Protein AF-A0A914Q732-F1 (afdb_monomer)

Foldseek 3Di:
DDDDPPPDPPPPPLAWFKFWQPPHWQPPGGGRQWPVPADPDASDDHDPDADAFEAEAFDKDKTFIDTDWPRAWDFKWKFKFALVRHTPATQPPRDPPDGDTDRHGHDGIDITHHHDWGAQIKIKMKTDRVVVRIITMIIHGYTYDHDDDPALCNQQRVQFHQDPVATDGHFQFDDRNSNGGELHPFLVQQVQFTFDFDPDPRDGYTATDHQQQFDDRNSPDGHPPVCCPDLQFNRDCLDPCVPPQCVPQSTGRPVCPVVPPVDDPPDDDDGDDPDDD

Sequence (277 aa):
MFSFLILFLLFLSIEAHIGFVYPAARYPPLDFLQISRTISPCGLPQGRNPYYTSFAVGRPYDLTWTANHDLHKGGIRMTLLDSNGNRLQQLFPQQTNLWMSYPERIPVNLTITFPRPCRGCILQIERQALDINDTFHSCADINVEQFLQNTDQIQCSGNGRLTQSGCICLKYFIGDRCQYRTDCEDNSDCLNGQCVTDSRPGLIQKFCYCDFSFFGKNCEIQSNIQNLNDECFNYKNLIDRNSAMFKAYGIFNPDCYDQRKDLNHEDFVYSRLIGVS

Nearest PDB structures (foldseek):
  3hc2-assembly1_A-2  TM=5.046E-01  e=7.313E-02  Gallus gallus
  6d7j-assembly2_A  TM=4.935E-01  e=9.202E-02  Parabacteroides merdae CL03T12C32
  6d7j-assembly3_D  TM=4.533E-01  e=1.158E-01  Parabacteroides merdae CL03T12C32
  5e6w-assembly1_A  TM=1.740E-01  e=1.850E-03  Homo sapiens
  4x9b-assembly1_B  TM=4.630E-01  e=4.598E-01  Drosophila melanogaster

pLDDT: mean 79.21, std 16.8, range [33.97, 97.88]

Radius of gyration: 22.93 Å; Cα contacts (8 Å, |Δi|>4): 583; chains: 1; bounding box: 56×62×57 Å

Mean predicted aligned error: 11.77 Å

Organism: NCBI:txid227884

InterPro domains:
  IPR000742 EGF-like domain [PS00022] (208-219)

Secondary structure (DSSP, 8-state):
----S-S----------EEEEETTBPSS--S--BTTTSBTTTBSPPPSS---EEEETT-EEEEEEEE-TTS---EEEEEEE-TTS-EEEEEESSSTT--EE-SS---SEEEEE--S-EEEEEEEEEEEETTTTEEEEEEEEEEEES---S-HHHHTTTSEEEETTEEEEPTTEESTTS-EE-S-SSGGGGSSEEEEE--STT---EEEEEPTTEESTTS-EEP----TT-SSB--S-TT-TT-GGGTTTSSB-GGGTTT-TT--TT-----------

Structure (mmCIF, N/CA/C/O backbone):
data_AF-A0A914Q732-F1
#
_entry.id   AF-A0A914Q732-F1
#
loop_
_atom_site.group_PDB
_atom_site.id
_atom_site.type_symbol
_atom_site.label_atom_id
_atom_site.label_alt_id
_atom_site.label_comp_id
_atom_site.label_asym_id
_atom_site.label_entity_id
_atom_site.label_seq_id
_atom_site.pdbx_PDB_ins_code
_atom_site.Cartn_x
_atom_site.Cartn_y
_atom_site.Cartn_z
_atom_site.occupancy
_atom_site.B_iso_or_equiv
_atom_site.auth_seq_id
_atom_site.auth_comp_id
_atom_site.auth_asym_id
_atom_site.auth_atom_id
_atom_site.pdbx_PDB_model_num
ATOM 1 N N . MET A 1 1 ? 8.495 40.205 -35.992 1.00 44.44 1 MET A N 1
ATOM 2 C CA . MET A 1 1 ? 8.883 40.374 -34.574 1.00 44.44 1 MET A CA 1
ATOM 3 C C . MET A 1 1 ? 7.784 39.835 -33.648 1.00 44.44 1 MET A C 1
ATOM 5 O O . MET A 1 1 ? 7.316 40.550 -32.784 1.00 44.44 1 MET A O 1
ATOM 9 N N . PHE A 1 2 ? 7.348 38.585 -33.854 1.00 45.38 2 PHE A N 1
ATOM 10 C CA . PHE A 1 2 ? 6.332 37.890 -33.046 1.00 45.38 2 PHE A CA 1
ATOM 11 C C . PHE A 1 2 ? 6.446 36.391 -33.346 1.00 45.38 2 PHE A C 1
ATOM 13 O O . PHE A 1 2 ? 5.715 35.888 -34.182 1.00 45.38 2 PHE A O 1
ATOM 20 N N . SER A 1 3 ? 7.436 35.700 -32.779 1.00 50.62 3 SER A N 1
ATOM 21 C CA . SER A 1 3 ? 7.455 34.225 -32.762 1.00 50.62 3 SER A CA 1
ATOM 22 C C . SER A 1 3 ? 8.564 33.708 -31.840 1.00 50.62 3 SER A C 1
ATOM 24 O O . SER A 1 3 ? 9.451 32.981 -32.266 1.00 50.62 3 SER A O 1
ATOM 26 N N . PHE A 1 4 ? 8.566 34.145 -30.580 1.00 47.12 4 PHE A N 1
ATOM 27 C CA . PHE A 1 4 ? 9.487 33.644 -29.546 1.00 47.12 4 PHE A CA 1
ATOM 28 C C . PHE A 1 4 ? 8.753 33.347 -28.225 1.00 47.12 4 PHE A C 1
ATOM 30 O O . PHE A 1 4 ? 9.355 33.387 -27.160 1.00 47.12 4 PHE A O 1
ATOM 37 N N . LEU A 1 5 ? 7.441 33.069 -28.274 1.00 48.94 5 LEU A N 1
ATOM 38 C CA . LEU A 1 5 ? 6.617 32.910 -27.065 1.00 48.94 5 LEU A CA 1
ATOM 39 C C . LEU A 1 5 ? 5.927 31.546 -26.920 1.00 48.94 5 LEU A C 1
ATOM 41 O O . LEU A 1 5 ? 4.989 31.420 -26.142 1.00 48.94 5 LEU A O 1
ATOM 45 N N . ILE A 1 6 ? 6.363 30.526 -27.660 1.00 50.44 6 ILE A N 1
ATOM 46 C CA . ILE A 1 6 ? 5.823 29.160 -27.538 1.00 50.44 6 ILE A CA 1
ATOM 47 C C . ILE A 1 6 ? 6.985 28.161 -27.488 1.00 50.44 6 ILE A C 1
ATOM 49 O O . ILE A 1 6 ? 7.004 27.152 -28.183 1.00 50.44 6 ILE A O 1
ATOM 53 N N . LEU A 1 7 ? 8.003 28.464 -26.678 1.00 45.28 7 LEU A N 1
ATOM 54 C CA . LEU A 1 7 ? 8.979 27.465 -26.261 1.00 45.28 7 LEU A CA 1
ATOM 55 C C . LEU A 1 7 ? 8.549 26.944 -24.886 1.00 45.28 7 LEU A C 1
ATOM 57 O O . LEU A 1 7 ? 8.956 27.447 -23.847 1.00 45.28 7 LEU A O 1
ATOM 61 N N . PHE A 1 8 ? 7.661 25.952 -24.938 1.00 47.81 8 PHE A N 1
ATOM 62 C CA . PHE A 1 8 ? 7.719 24.786 -24.062 1.00 47.81 8 PHE A CA 1
ATOM 63 C C . PHE A 1 8 ? 7.698 25.061 -22.547 1.00 47.81 8 PHE A C 1
ATOM 65 O O . PHE A 1 8 ? 8.564 24.635 -21.789 1.00 47.81 8 PHE A O 1
ATOM 72 N N . LEU A 1 9 ? 6.601 25.662 -22.085 1.00 43.53 9 LEU A N 1
ATOM 73 C CA . LEU A 1 9 ? 6.048 25.365 -20.761 1.00 43.53 9 LEU A CA 1
ATOM 74 C C . LEU A 1 9 ? 5.450 23.943 -20.778 1.00 43.53 9 LEU A C 1
ATOM 76 O O . LEU A 1 9 ? 4.245 23.769 -20.617 1.00 43.53 9 LEU A O 1
ATOM 80 N N . LEU A 1 10 ? 6.277 22.914 -20.996 1.00 43.06 10 LEU A N 1
ATOM 81 C CA . LEU A 1 10 ? 5.949 21.583 -20.490 1.00 43.06 10 LEU A CA 1
ATOM 82 C C . LEU A 1 10 ? 6.276 21.614 -19.002 1.00 43.06 10 LEU A C 1
ATOM 84 O O . LEU A 1 10 ? 7.359 21.224 -18.567 1.00 43.06 10 LEU A O 1
ATOM 88 N N . PHE A 1 11 ? 5.340 22.152 -18.222 1.00 40.97 11 PHE A N 1
ATOM 89 C CA . PHE A 1 11 ? 5.301 21.852 -16.804 1.00 40.97 11 PHE A CA 1
ATOM 90 C C . PHE A 1 11 ? 5.192 20.337 -16.686 1.00 40.97 11 PHE A C 1
ATOM 92 O O . PHE A 1 11 ? 4.169 19.749 -17.035 1.00 40.97 11 PHE A O 1
ATOM 99 N N . LEU A 1 12 ? 6.300 19.735 -16.258 1.00 41.84 12 LEU A N 1
ATOM 100 C CA . LEU A 1 12 ? 6.381 18.379 -15.745 1.00 41.84 12 LEU A CA 1
ATOM 101 C C . LEU A 1 12 ? 5.114 18.095 -14.940 1.00 41.84 12 LEU A C 1
ATOM 103 O O . LEU A 1 12 ? 4.768 18.856 -14.038 1.00 41.84 12 LEU A O 1
ATOM 107 N N . SER A 1 13 ? 4.407 17.030 -15.301 1.00 42.72 13 SER A N 1
ATOM 108 C CA . SER A 1 13 ? 3.321 16.486 -14.501 1.00 42.72 13 SER A CA 1
ATOM 109 C C . SER A 1 13 ? 3.916 16.056 -13.163 1.00 42.72 13 SER A C 1
ATOM 111 O O . SER A 1 13 ? 4.574 15.027 -13.054 1.00 42.72 13 SER A O 1
ATOM 113 N N . ILE A 1 14 ? 3.773 16.920 -12.162 1.00 48.78 14 ILE A N 1
ATOM 114 C CA . ILE A 1 14 ? 4.120 16.626 -10.778 1.00 48.78 14 ILE A CA 1
ATOM 115 C C . ILE A 1 14 ? 2.938 15.804 -10.253 1.00 48.78 14 ILE A C 1
ATOM 117 O O . ILE A 1 14 ? 1.833 16.330 -10.115 1.00 48.78 14 ILE A O 1
ATOM 121 N N . GLU A 1 15 ? 3.131 14.494 -10.094 1.00 54.81 15 GLU A N 1
ATOM 122 C CA . GLU A 1 15 ? 2.083 13.568 -9.657 1.00 54.81 15 GLU A CA 1
ATOM 123 C C . GLU A 1 15 ? 2.268 13.199 -8.174 1.00 54.81 15 GLU A C 1
ATOM 125 O O . GLU A 1 15 ? 3.279 12.624 -7.764 1.00 54.81 15 GLU A O 1
ATOM 130 N N . ALA A 1 16 ? 1.286 13.522 -7.326 1.00 58.84 16 ALA A N 1
ATOM 131 C CA . ALA A 1 16 ? 1.281 13.083 -5.933 1.00 58.84 16 ALA A CA 1
ATOM 132 C C . ALA A 1 16 ? 0.748 11.665 -5.874 1.00 58.84 16 ALA A C 1
ATOM 134 O O . ALA A 1 16 ? -0.451 11.436 -5.941 1.00 58.84 16 ALA A O 1
ATOM 135 N N . HIS A 1 17 ? 1.641 10.706 -5.682 1.00 80.69 17 HIS A N 1
ATOM 136 C CA . HIS A 1 17 ? 1.215 9.323 -5.547 1.00 80.69 17 HIS A CA 1
ATOM 137 C C . HIS A 1 17 ? 0.834 9.004 -4.096 1.00 80.69 17 HIS A C 1
ATOM 139 O O . HIS A 1 17 ? 1.556 9.396 -3.163 1.00 80.69 17 HIS A O 1
ATOM 145 N N . ILE A 1 18 ? -0.284 8.299 -3.905 1.00 88.19 18 ILE A N 1
ATOM 146 C CA . ILE A 1 18 ? -0.615 7.574 -2.679 1.00 88.19 18 ILE A CA 1
ATOM 147 C C . ILE A 1 18 ? -1.341 6.262 -2.991 1.00 88.19 18 ILE A C 1
ATOM 149 O O . ILE A 1 18 ? -2.370 6.261 -3.656 1.00 88.19 18 ILE A O 1
ATOM 153 N N . GLY A 1 19 ? -0.827 5.141 -2.485 1.00 90.69 19 GLY A N 1
ATOM 154 C CA . GLY A 1 19 ? -1.400 3.815 -2.733 1.00 90.69 19 GLY A CA 1
ATOM 155 C C . GLY A 1 19 ? -1.255 2.901 -1.525 1.00 90.69 19 GLY A C 1
ATOM 156 O O . GLY A 1 19 ? -0.165 2.756 -0.981 1.00 90.69 19 GLY A O 1
ATOM 157 N N . PHE A 1 20 ? -2.342 2.274 -1.078 1.00 92.12 20 PHE A N 1
ATOM 158 C CA . PHE A 1 20 ? -2.268 1.323 0.031 1.00 92.12 20 PHE A CA 1
ATOM 159 C C . PHE A 1 20 ? -1.403 0.110 -0.334 1.00 92.12 20 PHE A C 1
ATOM 161 O O . PHE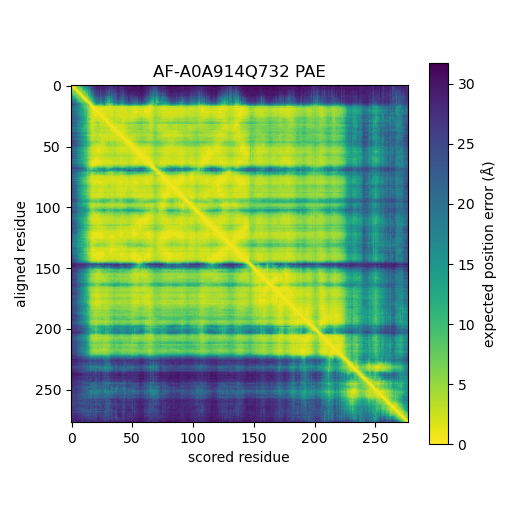 A 1 20 ? -1.524 -0.466 -1.413 1.00 92.12 20 PHE A O 1
ATOM 168 N N . VAL A 1 21 ? -0.565 -0.300 0.613 1.00 89.69 21 VAL A N 1
ATOM 169 C CA . VAL A 1 21 ? 0.202 -1.548 0.556 1.00 89.69 21 VAL A CA 1
ATOM 170 C C . VAL A 1 21 ? -0.433 -2.565 1.498 1.00 89.69 21 VAL A C 1
ATOM 172 O O . VAL A 1 21 ? -0.756 -3.675 1.076 1.00 89.69 21 VAL A O 1
ATOM 175 N N . TYR A 1 22 ? -0.663 -2.169 2.754 1.00 91.56 22 TYR A N 1
ATOM 176 C CA . TYR A 1 22 ? -1.460 -2.926 3.712 1.00 91.56 22 TYR A CA 1
ATOM 177 C C . TYR A 1 22 ? -2.455 -2.008 4.446 1.00 91.56 22 TYR A C 1
ATOM 179 O O . TYR A 1 22 ? -2.028 -1.021 5.050 1.00 91.56 22 TYR A O 1
ATOM 187 N N . PRO A 1 23 ? -3.768 -2.316 4.456 1.00 94.25 23 PRO A N 1
ATOM 188 C CA . PRO A 1 23 ? -4.449 -3.413 3.749 1.00 94.25 23 PRO A CA 1
ATOM 189 C C . PRO A 1 23 ? -4.239 -3.371 2.231 1.00 94.25 23 PRO A C 1
ATOM 191 O O . PRO A 1 23 ? -3.797 -2.361 1.696 1.00 94.25 23 PRO A O 1
ATOM 194 N N . ALA A 1 24 ? -4.551 -4.464 1.534 1.00 90.88 24 ALA A N 1
ATOM 195 C CA . ALA A 1 24 ? -4.420 -4.493 0.080 1.00 90.88 24 ALA A CA 1
ATOM 196 C C . ALA A 1 24 ? -5.292 -3.397 -0.561 1.00 90.88 24 ALA A C 1
ATOM 198 O O . ALA A 1 24 ? -6.497 -3.332 -0.300 1.00 90.88 24 ALA A O 1
ATOM 199 N N . ALA A 1 25 ? -4.686 -2.547 -1.396 1.00 91.50 25 ALA A N 1
ATOM 200 C CA . ALA A 1 25 ? -5.415 -1.543 -2.163 1.00 91.50 25 ALA A CA 1
ATOM 201 C C . ALA A 1 25 ? -6.476 -2.189 -3.064 1.00 91.50 25 ALA A C 1
ATOM 203 O O . ALA A 1 25 ? -6.297 -3.290 -3.596 1.00 91.50 25 ALA A O 1
ATOM 204 N N . ARG A 1 26 ? -7.580 -1.470 -3.269 1.00 90.44 26 ARG A N 1
ATOM 205 C CA . ARG A 1 26 ? -8.619 -1.842 -4.225 1.00 90.44 26 ARG A CA 1
ATOM 206 C C . ARG A 1 26 ? -7.998 -1.970 -5.613 1.00 90.44 26 ARG A C 1
ATOM 208 O O . ARG A 1 26 ? -7.239 -1.111 -6.043 1.00 90.44 26 ARG A O 1
ATOM 215 N N . TYR A 1 27 ? -8.334 -3.053 -6.307 1.00 84.56 27 TYR A N 1
ATOM 216 C CA . TYR A 1 27 ? -7.790 -3.334 -7.629 1.00 84.56 27 TYR A CA 1
ATOM 217 C C . TYR A 1 27 ? -8.518 -2.536 -8.733 1.00 84.56 27 TYR A C 1
ATOM 219 O O . TYR A 1 27 ? -9.751 -2.483 -8.709 1.00 84.56 27 TYR A O 1
ATOM 227 N N . PRO A 1 28 ? -7.799 -2.008 -9.743 1.00 86.50 28 PRO A N 1
ATOM 228 C CA . PRO A 1 28 ? -6.337 -1.962 -9.839 1.00 86.50 28 PRO A CA 1
ATOM 229 C C . PRO A 1 28 ? -5.729 -0.979 -8.818 1.00 86.50 28 PRO A C 1
ATOM 231 O O . PRO A 1 28 ? -6.310 0.081 -8.607 1.00 86.50 28 PRO A O 1
ATOM 234 N N . PRO A 1 29 ? -4.578 -1.299 -8.194 1.00 81.44 29 PRO A N 1
ATOM 235 C CA . PRO A 1 29 ? -3.983 -0.489 -7.128 1.00 81.44 29 PRO A CA 1
ATOM 236 C C . PRO A 1 29 ? -3.263 0.746 -7.699 1.00 81.44 29 PRO A C 1
ATOM 238 O O . PRO A 1 29 ? -2.039 0.837 -7.666 1.00 81.44 29 PRO A O 1
ATOM 241 N N . LEU A 1 30 ? -4.028 1.667 -8.286 1.00 83.19 30 LEU A N 1
ATOM 242 C CA . LEU A 1 30 ? -3.522 2.916 -8.854 1.00 83.19 30 LEU A CA 1
ATOM 243 C C . LEU A 1 30 ? -3.204 3.905 -7.731 1.00 83.19 30 LEU A C 1
ATOM 245 O O . LEU A 1 30 ? -3.996 4.059 -6.804 1.00 83.19 30 LEU A O 1
ATOM 249 N N . ASP A 1 31 ? -2.074 4.598 -7.837 1.00 79.12 31 ASP A N 1
ATOM 250 C CA . ASP A 1 31 ? -1.607 5.539 -6.816 1.00 79.12 31 ASP A CA 1
ATOM 251 C C . ASP A 1 31 ? -1.746 7.017 -7.220 1.00 79.12 31 ASP A C 1
ATOM 253 O O . ASP A 1 31 ? -1.481 7.896 -6.412 1.00 79.12 31 ASP A O 1
ATOM 257 N N . PHE A 1 32 ? -2.214 7.316 -8.432 1.00 82.81 32 PHE A N 1
ATOM 258 C CA . PHE A 1 32 ? -2.335 8.673 -8.991 1.00 82.81 32 PHE A CA 1
ATOM 259 C C . PHE A 1 32 ? -3.796 9.152 -9.115 1.00 82.81 32 PHE A C 1
ATOM 261 O O . PHE A 1 32 ? -4.134 9.996 -9.948 1.00 82.81 32 PHE A O 1
ATOM 268 N N . LEU A 1 33 ? -4.701 8.609 -8.297 1.00 84.81 33 LEU A N 1
ATOM 269 C CA . LEU A 1 33 ? -6.135 8.902 -8.370 1.00 84.81 33 LEU A CA 1
ATOM 270 C C . LEU A 1 33 ? -6.473 10.262 -7.736 1.00 84.81 33 LEU A C 1
ATOM 272 O O . LEU A 1 33 ? -6.609 10.376 -6.519 1.00 84.81 33 LEU A O 1
ATOM 276 N N . GLN A 1 34 ? -6.624 11.288 -8.577 1.00 86.88 34 GLN A N 1
ATOM 277 C CA . GLN A 1 34 ? -7.053 12.639 -8.189 1.00 86.88 34 GLN A CA 1
ATOM 278 C C . GLN A 1 34 ? -8.560 12.694 -7.916 1.00 86.88 34 GLN A C 1
ATOM 280 O O . GLN A 1 34 ? -9.360 12.303 -8.770 1.00 86.88 34 GLN A O 1
ATOM 285 N N . ILE A 1 35 ? -8.972 13.257 -6.780 1.00 88.38 35 ILE A N 1
ATOM 286 C CA . ILE A 1 35 ? -10.390 13.438 -6.431 1.00 88.38 35 ILE A CA 1
ATOM 287 C C . ILE A 1 35 ? -11.099 14.316 -7.464 1.00 88.38 35 ILE A C 1
ATOM 289 O O . ILE A 1 35 ? -12.242 14.035 -7.817 1.00 88.38 35 ILE A O 1
ATOM 293 N N . SER A 1 36 ? -10.433 15.348 -7.990 1.00 86.31 36 SER A N 1
ATOM 294 C CA . SER A 1 36 ? -11.030 16.249 -8.982 1.00 86.31 36 SER A CA 1
ATOM 295 C C . SER A 1 36 ? -11.362 15.572 -10.324 1.00 86.31 36 SER A C 1
ATOM 297 O O . SER A 1 36 ? -12.191 16.083 -11.080 1.00 86.31 36 SER A O 1
ATOM 299 N N . ARG A 1 37 ? -10.737 14.423 -10.626 1.00 85.81 37 ARG A N 1
ATOM 300 C CA . ARG A 1 37 ? -10.829 13.735 -11.929 1.00 85.81 37 ARG A CA 1
ATOM 301 C C . ARG A 1 37 ? -11.416 12.331 -11.865 1.00 85.81 37 ARG A C 1
ATOM 303 O O . ARG A 1 37 ? -11.571 11.697 -12.907 1.00 85.81 37 ARG A O 1
ATOM 310 N N . THR A 1 38 ? -11.704 11.818 -10.675 1.00 86.75 38 THR A N 1
ATOM 311 C CA . THR A 1 38 ? -12.096 10.420 -10.486 1.00 86.75 38 THR A CA 1
ATOM 312 C C . THR A 1 38 ? -13.381 10.305 -9.666 1.00 86.75 38 THR A C 1
ATOM 314 O O . THR A 1 38 ? -13.819 11.245 -9.005 1.00 86.75 38 THR A O 1
ATOM 317 N N . ILE A 1 39 ? -14.049 9.153 -9.756 1.00 86.88 39 ILE A N 1
ATOM 318 C CA . ILE A 1 39 ? -15.341 8.941 -9.095 1.00 86.88 39 ILE A CA 1
ATOM 319 C C . ILE A 1 39 ? -15.190 8.824 -7.572 1.00 86.88 39 ILE A C 1
ATOM 321 O O . ILE A 1 39 ? -14.335 8.108 -7.061 1.00 86.88 39 ILE A O 1
ATOM 325 N N . SER A 1 40 ? -16.060 9.481 -6.810 1.00 86.94 40 SER A N 1
ATOM 326 C CA . SER A 1 40 ? -16.088 9.322 -5.351 1.00 86.94 40 SER A CA 1
ATOM 327 C C . SER A 1 40 ? -16.546 7.905 -4.943 1.00 86.94 40 SER A C 1
ATOM 329 O O . SER A 1 40 ? -17.352 7.305 -5.658 1.00 86.94 40 SER A O 1
ATOM 331 N N . PRO A 1 41 ? -16.084 7.349 -3.804 1.00 91.38 41 PRO A N 1
ATOM 332 C CA . PRO A 1 41 ? -15.072 7.895 -2.892 1.00 91.38 41 PRO A CA 1
ATOM 333 C C . PRO A 1 41 ? -13.639 7.438 -3.198 1.00 91.38 41 PRO A C 1
ATOM 335 O O . PRO A 1 41 ? -12.713 7.915 -2.556 1.00 91.38 41 PRO A O 1
ATOM 338 N N . CYS A 1 42 ? -13.437 6.516 -4.140 1.00 90.38 42 CYS A N 1
ATOM 339 C CA . CYS A 1 42 ? -12.170 5.783 -4.287 1.00 90.38 42 CYS A CA 1
ATOM 340 C C . CYS A 1 42 ? -11.491 5.923 -5.644 1.00 90.38 42 CYS A C 1
ATOM 342 O O . CYS A 1 42 ? -10.513 5.230 -5.899 1.00 90.38 42 CYS A O 1
ATOM 344 N N . GLY A 1 43 ? -12.084 6.679 -6.560 1.00 87.50 43 GLY A N 1
ATOM 345 C CA . GLY A 1 43 ? -11.618 6.867 -7.929 1.00 87.50 43 GLY A CA 1
ATOM 346 C C . GLY A 1 43 ? -11.855 5.662 -8.832 1.00 87.50 43 GLY A C 1
ATOM 347 O O . GLY A 1 43 ? -11.855 5.788 -10.054 1.00 87.50 43 GLY A O 1
ATOM 348 N N . LEU A 1 44 ? -12.132 4.508 -8.224 1.00 85.56 44 LEU A N 1
ATOM 349 C CA . LEU A 1 44 ? -12.376 3.223 -8.854 1.00 85.56 44 LEU A CA 1
ATOM 350 C C . LEU A 1 44 ? -13.634 2.562 -8.270 1.00 85.56 44 LEU A C 1
ATOM 352 O O . LEU A 1 44 ? -13.856 2.613 -7.047 1.00 85.56 44 LEU A O 1
ATOM 356 N N . PRO A 1 45 ? -14.445 1.898 -9.114 1.00 86.56 45 PRO A N 1
ATOM 357 C CA . PRO A 1 45 ? -15.583 1.128 -8.641 1.00 86.56 45 PRO A CA 1
ATOM 358 C C . PRO A 1 45 ? -15.103 -0.086 -7.842 1.00 86.56 45 PRO A C 1
ATOM 360 O O . PRO A 1 45 ? -14.002 -0.598 -8.045 1.00 86.56 45 PRO A O 1
ATOM 363 N N . GLN A 1 46 ? -15.947 -0.578 -6.938 1.00 86.94 46 GLN A N 1
ATOM 364 C CA . GLN A 1 46 ? -15.696 -1.864 -6.299 1.00 86.94 46 GLN A CA 1
ATOM 365 C C . GLN A 1 46 ? -15.804 -2.983 -7.347 1.00 86.94 46 GLN A C 1
ATOM 367 O O . GLN A 1 46 ? -16.717 -2.992 -8.177 1.00 86.94 46 GLN A O 1
ATOM 372 N N . GLY A 1 47 ? -14.853 -3.919 -7.331 1.00 83.62 47 GLY A N 1
ATOM 373 C CA . GLY A 1 47 ? -14.885 -5.081 -8.217 1.00 83.62 47 GLY A CA 1
ATOM 374 C C . GLY A 1 47 ? -16.058 -6.015 -7.901 1.00 83.62 47 GLY A C 1
ATOM 375 O O . GLY A 1 47 ? -16.635 -5.960 -6.821 1.00 83.62 47 GLY A O 1
ATOM 376 N N . ARG A 1 48 ? -16.385 -6.928 -8.826 1.00 84.25 48 ARG A N 1
ATOM 377 C CA . ARG A 1 48 ? -17.451 -7.934 -8.617 1.00 84.25 48 ARG A CA 1
ATOM 378 C C . ARG A 1 48 ? -17.164 -8.881 -7.447 1.00 84.25 48 ARG A C 1
ATOM 380 O O . ARG A 1 48 ? -18.093 -9.321 -6.786 1.00 84.25 48 ARG A O 1
ATOM 387 N N . ASN A 1 49 ? -15.885 -9.179 -7.218 1.00 84.75 49 ASN A N 1
ATOM 388 C CA . ASN A 1 49 ? -15.394 -10.025 -6.132 1.00 84.75 49 ASN A CA 1
ATOM 389 C C . ASN A 1 49 ? -14.331 -9.239 -5.346 1.00 84.75 49 ASN A C 1
ATOM 391 O O . ASN A 1 49 ? -13.137 -9.411 -5.604 1.00 84.75 49 ASN A O 1
ATOM 395 N N . PRO A 1 50 ? -14.741 -8.307 -4.469 1.00 85.94 50 PRO A N 1
ATOM 396 C CA . PRO A 1 50 ? -13.803 -7.501 -3.701 1.00 85.94 50 PRO A CA 1
ATOM 397 C C . PRO A 1 50 ? -13.025 -8.369 -2.708 1.00 85.94 50 PRO A C 1
ATOM 399 O O . PRO A 1 50 ? -13.572 -9.274 -2.076 1.00 85.94 50 PRO A O 1
ATOM 402 N N . TYR A 1 51 ? -11.732 -8.082 -2.574 1.00 88.62 51 TYR A N 1
ATOM 403 C CA . TYR A 1 51 ? -10.875 -8.712 -1.577 1.00 88.62 51 TYR A CA 1
ATOM 404 C C . TYR A 1 51 ? -10.917 -7.894 -0.287 1.00 88.62 51 TYR A C 1
ATOM 406 O O . TYR A 1 51 ? -10.559 -6.720 -0.302 1.00 88.62 51 TYR A O 1
ATOM 414 N N . TYR A 1 52 ? -11.323 -8.516 0.822 1.00 91.88 52 TYR A N 1
ATOM 415 C CA . TYR A 1 52 ? -11.423 -7.842 2.115 1.00 91.88 52 TYR A CA 1
ATOM 416 C C . TYR A 1 52 ? -10.277 -8.220 3.044 1.00 91.88 52 TYR A C 1
ATOM 418 O O . TYR A 1 52 ? -10.142 -9.380 3.439 1.00 91.88 52 TYR A O 1
ATOM 426 N N . THR A 1 53 ? -9.517 -7.223 3.490 1.00 92.88 53 THR A N 1
ATOM 427 C CA . THR A 1 53 ? -8.583 -7.413 4.609 1.00 92.88 53 THR A CA 1
ATOM 428 C C . THR A 1 53 ? -9.344 -7.331 5.932 1.00 92.88 53 THR A C 1
ATOM 430 O O . THR A 1 53 ? -10.150 -6.425 6.132 1.00 92.88 53 THR A O 1
ATOM 433 N N . SER A 1 54 ? -9.118 -8.284 6.839 1.00 92.62 54 SER A N 1
ATOM 434 C CA . SER A 1 54 ? -9.888 -8.396 8.084 1.00 92.62 54 SER A CA 1
ATOM 435 C C . SER A 1 54 ? -9.099 -7.924 9.307 1.00 92.62 54 SER A C 1
ATOM 437 O O . SER A 1 54 ? -7.984 -8.369 9.570 1.00 92.62 54 SER A O 1
ATOM 439 N N . PHE A 1 55 ? -9.725 -7.056 10.092 1.00 93.44 55 PHE A N 1
ATOM 440 C CA . PHE A 1 55 ? -9.212 -6.450 11.312 1.00 93.44 55 PHE A CA 1
ATOM 441 C C . PHE A 1 55 ? -10.099 -6.813 12.507 1.00 93.44 55 PHE A C 1
ATOM 443 O O . PHE A 1 55 ? -11.274 -7.145 12.358 1.00 93.44 55 PHE A O 1
ATOM 450 N N . ALA A 1 56 ? -9.542 -6.719 13.711 1.00 92.31 56 ALA A N 1
ATOM 451 C CA . ALA A 1 56 ? -10.270 -6.866 14.963 1.00 92.31 56 ALA A CA 1
ATOM 452 C C . ALA A 1 56 ? -10.433 -5.505 15.644 1.00 92.31 56 ALA A C 1
ATOM 454 O O . ALA A 1 56 ? -9.493 -4.707 15.691 1.00 92.31 56 ALA A O 1
ATOM 455 N N . VAL A 1 57 ? -11.613 -5.269 16.217 1.00 93.81 57 VAL A N 1
ATOM 456 C CA . VAL A 1 57 ? -11.885 -4.072 17.025 1.00 93.81 57 VAL A CA 1
ATOM 457 C C . VAL A 1 57 ? -10.890 -3.975 18.189 1.00 93.81 57 VAL A C 1
ATOM 459 O O . VAL A 1 57 ? -10.571 -4.970 18.839 1.00 93.81 57 VAL A O 1
ATOM 462 N N . GLY A 1 58 ? -10.397 -2.765 18.461 1.00 92.12 58 GLY A N 1
ATOM 463 C CA . GLY A 1 58 ? -9.549 -2.456 19.616 1.00 92.12 58 GLY A CA 1
ATOM 464 C C . GLY A 1 58 ? -8.092 -2.916 19.512 1.00 92.12 58 GLY A C 1
ATOM 465 O O . GLY A 1 58 ? -7.294 -2.560 20.376 1.00 92.12 58 GLY A O 1
ATOM 466 N N . ARG A 1 59 ? -7.712 -3.660 18.465 1.00 90.38 59 ARG A N 1
ATOM 467 C CA . ARG A 1 59 ? -6.318 -4.062 18.239 1.00 90.38 59 ARG A CA 1
ATOM 468 C C . ARG A 1 59 ? -5.570 -3.046 17.364 1.00 90.38 59 ARG A C 1
ATOM 470 O O . ARG A 1 59 ? -6.173 -2.531 16.421 1.00 90.38 59 ARG A O 1
ATOM 477 N N . PRO A 1 60 ? -4.280 -2.788 17.643 1.00 93.25 60 PRO A N 1
ATOM 478 C CA . PRO A 1 60 ? -3.444 -1.950 16.795 1.00 93.25 60 PRO A CA 1
ATOM 479 C C . PRO A 1 60 ? -2.990 -2.709 15.541 1.00 93.25 60 PRO A C 1
ATOM 481 O O . PRO A 1 60 ? -2.677 -3.903 15.594 1.00 93.25 60 PRO A O 1
ATOM 484 N N . TYR A 1 61 ? -2.939 -2.000 14.417 1.00 92.62 61 TYR A N 1
ATOM 485 C CA . TYR A 1 61 ? -2.440 -2.499 13.140 1.00 92.62 61 TYR A CA 1
ATOM 486 C C . TYR A 1 61 ? -1.565 -1.455 12.470 1.00 92.62 61 TYR A C 1
ATOM 488 O O . TYR A 1 61 ? -2.002 -0.321 12.291 1.00 92.62 61 TYR A O 1
ATOM 496 N N . ASP A 1 62 ? -0.375 -1.862 12.042 1.00 92.56 62 ASP A N 1
ATOM 497 C CA . ASP A 1 62 ? 0.505 -1.020 11.239 1.00 92.56 62 ASP A CA 1
ATOM 498 C C . ASP A 1 62 ? 0.043 -1.058 9.790 1.00 92.56 62 ASP A C 1
ATOM 500 O O . ASP A 1 62 ? 0.272 -2.029 9.071 1.00 92.56 62 ASP A O 1
ATOM 504 N N . LEU A 1 63 ? -0.667 -0.011 9.386 1.00 94.50 63 LEU A N 1
ATOM 505 C CA . LEU A 1 63 ? -1.101 0.173 8.009 1.00 94.50 63 LEU A CA 1
ATOM 506 C C . LEU A 1 63 ? 0.038 0.820 7.231 1.00 94.50 63 LEU A C 1
ATOM 508 O O . LEU A 1 63 ? 0.744 1.661 7.784 1.00 94.50 63 LEU A O 1
ATOM 512 N N . THR A 1 64 ? 0.214 0.453 5.965 1.00 92.31 64 THR A N 1
ATOM 513 C CA . THR A 1 64 ? 1.314 0.933 5.123 1.00 92.31 64 THR A CA 1
ATOM 514 C C . THR A 1 64 ? 0.836 1.356 3.744 1.00 92.31 64 THR A C 1
ATOM 516 O O . THR A 1 64 ? -0.160 0.850 3.218 1.00 92.31 64 THR A O 1
ATOM 519 N N . TRP A 1 65 ? 1.550 2.306 3.148 1.00 90.31 65 TRP A N 1
ATOM 520 C CA . TRP A 1 65 ? 1.243 2.843 1.826 1.00 90.31 65 TRP A CA 1
ATOM 521 C C . TRP A 1 65 ? 2.501 3.352 1.121 1.00 90.31 65 TRP A C 1
ATOM 523 O O . TRP A 1 65 ? 3.493 3.716 1.754 1.00 90.31 65 TRP A O 1
ATOM 533 N N . THR A 1 66 ? 2.441 3.412 -0.206 1.00 85.94 66 THR A N 1
ATOM 534 C CA . THR A 1 66 ? 3.373 4.185 -1.024 1.00 85.94 66 THR A CA 1
ATOM 535 C C . THR A 1 66 ? 2.992 5.657 -0.948 1.00 85.94 66 THR A C 1
ATOM 537 O O . THR A 1 66 ? 1.816 6.018 -0.992 1.00 85.94 66 THR A O 1
ATOM 540 N N . ALA A 1 67 ? 3.987 6.529 -0.845 1.00 81.38 67 ALA A N 1
ATOM 541 C CA . ALA A 1 67 ? 3.807 7.957 -1.049 1.00 81.38 67 ALA A CA 1
ATOM 542 C C . ALA A 1 67 ? 5.093 8.529 -1.636 1.00 81.38 67 ALA A C 1
ATOM 544 O O . ALA A 1 67 ? 6.164 8.348 -1.060 1.00 81.38 67 ALA A O 1
ATOM 545 N N . ASN A 1 68 ? 5.005 9.243 -2.759 1.00 71.38 68 ASN A N 1
ATOM 546 C CA . ASN A 1 68 ? 6.184 9.922 -3.298 1.00 71.38 68 ASN A CA 1
ATOM 547 C C . ASN A 1 68 ? 6.517 11.141 -2.436 1.00 71.38 68 ASN A C 1
ATOM 549 O O . ASN A 1 68 ? 5.714 12.067 -2.348 1.00 71.38 68 ASN A O 1
ATOM 553 N N . HIS A 1 69 ? 7.657 11.141 -1.757 1.00 63.22 69 HIS A N 1
ATOM 554 C CA . HIS A 1 69 ? 7.919 12.091 -0.676 1.00 63.22 69 HIS A CA 1
ATOM 555 C C . HIS A 1 69 ? 8.141 13.539 -1.142 1.00 63.22 69 HIS A C 1
ATOM 557 O O . HIS A 1 69 ? 7.746 14.450 -0.423 1.00 63.22 69 HIS A O 1
ATOM 563 N N . ASP A 1 70 ? 8.646 13.750 -2.360 1.00 60.97 70 ASP A N 1
ATOM 564 C CA . ASP A 1 70 ? 9.242 15.040 -2.748 1.00 60.97 70 ASP A CA 1
ATOM 565 C C . ASP A 1 70 ? 8.351 15.942 -3.621 1.00 60.97 70 ASP A C 1
ATOM 567 O O . ASP A 1 70 ? 8.764 17.032 -4.008 1.00 60.97 70 ASP A O 1
ATOM 571 N N . LEU A 1 71 ? 7.136 15.501 -3.965 1.00 64.31 71 LEU A N 1
ATOM 572 C CA . LEU A 1 71 ? 6.375 16.121 -5.060 1.00 64.31 71 LEU A CA 1
ATOM 573 C C . LEU A 1 71 ? 5.359 17.180 -4.610 1.00 64.31 71 LEU A C 1
ATOM 575 O O . LEU A 1 71 ? 5.207 18.186 -5.292 1.00 64.31 71 LEU A O 1
ATOM 579 N N . HIS A 1 72 ? 4.691 17.004 -3.463 1.00 75.44 72 HIS A N 1
ATOM 580 C CA . HIS A 1 72 ? 3.587 17.889 -3.072 1.00 75.44 72 HIS A CA 1
ATOM 581 C C . HIS A 1 72 ? 3.538 18.208 -1.584 1.00 75.44 72 HIS A C 1
ATOM 583 O O . HIS A 1 72 ? 3.751 17.334 -0.735 1.00 75.44 72 HIS A O 1
ATOM 589 N N . LYS A 1 73 ? 3.177 19.462 -1.286 1.00 79.38 73 LYS A N 1
ATOM 590 C CA . LYS A 1 73 ? 2.953 19.953 0.079 1.00 79.38 73 LYS A CA 1
ATOM 591 C C . LYS A 1 73 ? 1.556 19.572 0.549 1.00 79.38 73 LYS A C 1
ATOM 593 O O . LYS A 1 73 ? 0.599 19.641 -0.217 1.00 79.38 73 LYS A O 1
ATOM 598 N N . GLY A 1 74 ? 1.417 19.286 1.838 1.00 86.12 74 GLY A N 1
ATOM 599 C CA . GLY A 1 74 ? 0.115 19.058 2.451 1.00 86.12 74 GLY A CA 1
ATOM 600 C C . GLY A 1 74 ? 0.168 18.041 3.573 1.00 86.12 74 GLY A C 1
ATOM 601 O O . GLY A 1 74 ? 1.222 17.792 4.166 1.00 86.12 74 GLY A O 1
ATOM 602 N N . GLY A 1 75 ? -0.995 17.476 3.870 1.00 90.50 75 GLY A N 1
ATOM 603 C CA . GLY A 1 75 ? -1.134 16.424 4.856 1.00 90.50 75 GLY A CA 1
ATOM 604 C C . GLY A 1 75 ? -1.815 15.176 4.331 1.00 90.50 75 GLY A C 1
ATOM 605 O O . GLY A 1 75 ? -2.267 15.111 3.186 1.00 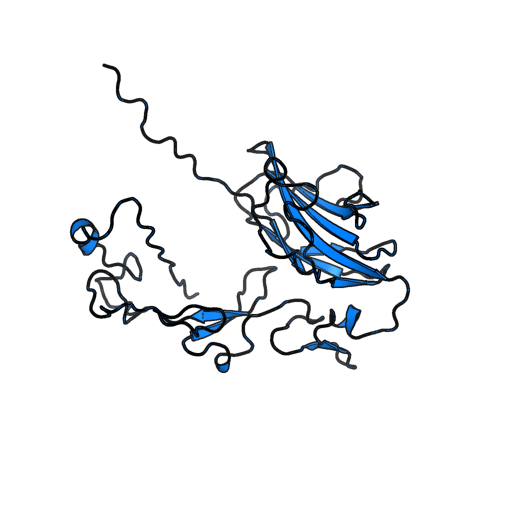90.50 75 GLY A O 1
ATOM 606 N N . ILE A 1 76 ? -1.902 14.191 5.216 1.00 93.19 76 ILE A N 1
ATOM 607 C CA . ILE A 1 76 ? -2.692 12.984 5.001 1.00 93.19 76 ILE A CA 1
ATOM 608 C C . ILE A 1 76 ? -3.898 12.952 5.930 1.00 93.19 76 ILE A C 1
ATOM 610 O O . ILE A 1 76 ? -3.894 13.531 7.024 1.00 93.19 76 ILE A O 1
ATOM 614 N N . ARG A 1 77 ? -4.922 12.236 5.484 1.00 95.50 77 ARG A N 1
ATOM 615 C CA . ARG A 1 77 ? -6.108 11.911 6.263 1.00 95.50 77 ARG A CA 1
ATOM 616 C C . ARG A 1 77 ? -6.488 10.465 5.997 1.00 95.50 77 ARG A C 1
ATOM 618 O O . ARG A 1 77 ? -6.396 10.000 4.868 1.00 95.50 77 ARG A O 1
ATOM 625 N N . MET A 1 78 ? -6.922 9.764 7.036 1.00 96.75 78 MET A N 1
ATOM 626 C CA . MET A 1 78 ? -7.434 8.406 6.919 1.00 96.75 78 MET A CA 1
ATOM 627 C C . MET A 1 78 ? -8.852 8.330 7.466 1.00 96.75 78 MET A C 1
ATOM 629 O O . MET A 1 78 ? -9.118 8.720 8.609 1.00 96.75 78 MET A O 1
ATOM 633 N N . THR A 1 79 ? -9.755 7.808 6.648 1.00 97.00 79 THR A N 1
ATOM 634 C CA . THR A 1 79 ? -11.191 7.802 6.905 1.00 97.00 79 THR A CA 1
ATOM 635 C C . THR A 1 79 ? -11.752 6.400 6.708 1.00 97.00 79 THR A C 1
ATOM 637 O O . THR A 1 79 ? -11.460 5.730 5.723 1.00 97.00 79 THR A O 1
ATOM 640 N N . LEU A 1 80 ? -12.572 5.957 7.657 1.00 97.38 80 LEU A N 1
ATOM 641 C CA . LEU A 1 80 ? -13.404 4.772 7.528 1.00 97.38 80 LEU A CA 1
ATOM 642 C C . LEU A 1 80 ? -14.759 5.179 6.944 1.00 97.38 80 LEU A C 1
ATOM 644 O O . LEU A 1 80 ? -15.453 6.036 7.505 1.00 97.38 80 LEU A O 1
ATOM 648 N N . LEU A 1 81 ? -15.132 4.551 5.837 1.00 97.00 81 LEU A N 1
ATOM 649 C CA . LEU A 1 81 ? -16.411 4.726 5.161 1.00 97.00 81 LEU A CA 1
ATOM 650 C C . LEU A 1 81 ? -17.222 3.425 5.237 1.00 97.00 81 LEU A C 1
ATOM 652 O O . LEU A 1 81 ? -16.657 2.334 5.348 1.00 97.00 81 LEU A O 1
ATOM 656 N N . ASP A 1 82 ? -18.544 3.542 5.167 1.00 95.94 82 ASP A N 1
ATOM 657 C CA . ASP A 1 82 ? -19.434 2.395 5.006 1.00 95.94 82 ASP A CA 1
ATOM 658 C C . ASP A 1 82 ? -19.340 1.810 3.583 1.00 95.94 82 ASP A C 1
ATOM 660 O O . ASP A 1 82 ? -18.626 2.323 2.716 1.00 95.94 82 ASP A O 1
ATOM 664 N N . SER A 1 83 ? -20.078 0.730 3.324 1.00 93.81 83 SER A N 1
ATOM 665 C CA . SER A 1 83 ? -20.101 0.068 2.014 1.00 93.81 83 SER A CA 1
ATOM 666 C C . SER A 1 83 ? -20.655 0.940 0.881 1.00 93.81 83 SER A C 1
ATOM 668 O O . SER A 1 83 ? -20.426 0.641 -0.286 1.00 93.81 83 SER A O 1
ATOM 670 N N . ASN A 1 84 ? -21.393 2.005 1.208 1.00 92.94 84 ASN A N 1
ATOM 671 C CA . ASN A 1 84 ? -21.955 2.954 0.248 1.00 92.94 84 ASN A CA 1
ATOM 672 C C . ASN A 1 84 ? -21.037 4.172 0.037 1.00 92.94 84 ASN A C 1
ATOM 674 O O . ASN A 1 84 ? -21.357 5.046 -0.765 1.00 92.94 84 ASN A O 1
ATOM 678 N N . GLY A 1 85 ? -19.908 4.246 0.749 1.00 93.44 85 GLY A N 1
ATOM 679 C CA . GLY A 1 85 ? -18.980 5.370 0.692 1.00 93.44 85 GLY A CA 1
ATOM 680 C C . GLY A 1 85 ? -19.325 6.532 1.624 1.00 93.44 85 GLY A C 1
ATOM 681 O O . GLY A 1 85 ? -18.662 7.568 1.560 1.00 93.44 85 GLY A O 1
ATOM 682 N N . ASN A 1 86 ? -20.312 6.391 2.513 1.00 95.56 86 ASN A N 1
ATOM 683 C CA . ASN A 1 86 ? -20.593 7.417 3.512 1.00 95.56 86 ASN A CA 1
ATOM 684 C C . ASN A 1 86 ? -19.557 7.360 4.629 1.00 95.56 86 ASN A C 1
ATOM 686 O O . ASN A 1 86 ? -19.199 6.291 5.125 1.00 95.56 86 ASN A O 1
ATOM 690 N N . ARG A 1 87 ? -19.106 8.526 5.086 1.00 95.00 87 ARG A N 1
ATOM 691 C CA . ARG A 1 87 ? -18.133 8.614 6.172 1.00 95.00 87 ARG A CA 1
ATOM 692 C C . ARG A 1 87 ? -18.718 8.118 7.490 1.00 95.00 87 ARG A C 1
ATOM 694 O O . ARG A 1 87 ? -19.651 8.715 8.019 1.00 95.00 87 ARG A O 1
ATOM 701 N N . LEU A 1 88 ? -18.085 7.097 8.063 1.00 94.56 88 LEU A N 1
ATOM 702 C CA . LEU A 1 88 ? -18.371 6.619 9.413 1.00 94.56 88 LEU A CA 1
ATOM 703 C C . LEU A 1 88 ? -17.529 7.364 10.445 1.00 94.56 88 LEU A C 1
ATOM 705 O O . LEU A 1 88 ? -18.046 7.839 11.454 1.00 94.56 88 LEU A O 1
ATOM 709 N N . GLN A 1 89 ? -16.221 7.467 10.196 1.00 94.50 89 GLN A N 1
ATOM 710 C CA . GLN A 1 89 ? -15.278 8.077 11.128 1.00 94.50 89 GLN A CA 1
ATOM 711 C C . GLN A 1 89 ? -13.982 8.476 10.421 1.00 94.50 89 GLN A C 1
ATOM 713 O O . GLN A 1 89 ? -13.521 7.786 9.523 1.00 94.50 89 GLN A O 1
ATOM 718 N N . GLN A 1 90 ? -13.346 9.560 10.864 1.00 96.25 90 GLN A N 1
ATOM 719 C CA . GLN A 1 90 ? -11.941 9.812 10.543 1.00 96.25 90 GLN A CA 1
ATOM 720 C C . GLN A 1 90 ? -11.052 9.170 11.610 1.00 96.25 90 GLN A C 1
ATOM 722 O O . GLN A 1 90 ? -11.201 9.446 12.800 1.00 96.25 90 GLN A O 1
ATOM 727 N N . LEU A 1 91 ? -10.174 8.272 11.173 1.00 96.12 91 LEU A N 1
ATOM 728 C CA . LEU A 1 91 ? -9.250 7.534 12.032 1.00 96.12 91 LEU A CA 1
ATOM 729 C C . LEU A 1 91 ? -7.971 8.337 12.279 1.00 96.12 91 LEU A C 1
ATOM 731 O O . LEU A 1 91 ? -7.373 8.219 13.347 1.00 96.12 91 LEU A O 1
ATOM 735 N N . PHE A 1 92 ? -7.572 9.171 11.313 1.00 96.12 92 PHE A N 1
ATOM 736 C CA . PHE A 1 92 ? -6.367 9.982 11.413 1.00 96.12 92 PHE A CA 1
ATOM 737 C C . PHE A 1 92 ? -6.441 11.285 10.601 1.00 96.12 92 PHE A C 1
ATOM 739 O O . PHE A 1 92 ? -6.869 11.241 9.447 1.00 96.12 92 PHE A O 1
ATOM 746 N N . PRO A 1 93 ? -5.990 12.425 11.158 1.00 95.31 93 PRO A N 1
ATOM 747 C CA . PRO A 1 93 ? -5.879 12.680 12.602 1.00 95.31 93 PRO A CA 1
ATOM 748 C C . PRO A 1 93 ? -7.247 12.493 13.289 1.00 95.31 93 PRO A C 1
ATOM 750 O O . PRO A 1 93 ? -8.276 12.578 12.627 1.00 95.31 93 PRO A O 1
ATOM 753 N N . GLN A 1 94 ? -7.294 12.201 14.593 1.00 89.50 94 GLN A N 1
ATOM 754 C CA . GLN A 1 94 ? -8.561 11.860 15.276 1.00 89.50 94 GLN A CA 1
ATOM 755 C C . GLN A 1 94 ? -9.579 13.016 15.302 1.00 89.50 94 GLN A C 1
ATOM 757 O O . GLN A 1 94 ? -10.774 12.797 15.493 1.00 89.50 94 GLN A O 1
ATOM 762 N N . GLN A 1 95 ? -9.122 14.249 15.092 1.00 88.19 95 GLN A N 1
ATOM 763 C CA . GLN A 1 95 ? -9.973 15.419 14.952 1.00 88.19 95 GLN A CA 1
ATOM 764 C C . GLN A 1 95 ? -10.629 15.461 13.566 1.00 88.19 95 GLN A C 1
ATOM 766 O O . GLN A 1 95 ? -9.962 15.521 12.534 1.00 88.19 95 GLN A O 1
ATOM 771 N N . THR A 1 96 ? -11.957 15.500 13.550 1.00 86.44 96 THR A N 1
ATOM 772 C CA . THR A 1 96 ? -12.780 15.569 12.339 1.00 86.44 96 THR A CA 1
ATOM 773 C C . THR A 1 96 ? -12.362 16.716 11.412 1.00 86.44 96 THR A C 1
ATOM 775 O O . THR A 1 96 ? -12.274 17.861 11.841 1.00 86.44 96 THR A O 1
ATOM 778 N N . ASN A 1 97 ? -12.198 16.413 10.119 1.00 87.62 97 ASN A N 1
ATOM 779 C CA . ASN A 1 97 ? -11.905 17.368 9.037 1.00 87.62 97 ASN A CA 1
ATOM 780 C C . ASN A 1 97 ? -10.514 18.006 9.098 1.00 87.62 97 ASN A C 1
ATOM 782 O O . ASN A 1 97 ? -10.228 18.890 8.292 1.00 87.62 97 ASN A O 1
ATOM 786 N N . LEU A 1 98 ? -9.642 17.550 9.998 1.00 93.25 98 LEU A N 1
ATOM 787 C CA . LEU A 1 98 ? -8.251 17.981 10.010 1.00 93.25 98 LEU A CA 1
ATOM 788 C C . LEU A 1 98 ? -7.385 17.097 9.116 1.00 93.25 98 LEU A C 1
ATOM 790 O O . LEU A 1 98 ? -7.710 15.940 8.848 1.00 93.25 98 LEU A O 1
ATOM 794 N N . TRP A 1 99 ? -6.264 17.670 8.699 1.00 93.19 99 TRP A N 1
ATOM 795 C CA . TRP A 1 99 ? -5.192 17.012 7.966 1.00 93.19 99 TRP A CA 1
ATOM 796 C C . TRP A 1 99 ? -3.952 16.992 8.844 1.00 93.19 99 TRP A C 1
ATOM 798 O O . TRP A 1 99 ? -3.681 17.965 9.551 1.00 93.19 99 TRP A O 1
ATOM 808 N N . MET A 1 100 ? -3.196 15.899 8.799 1.00 92.62 100 MET A N 1
ATOM 809 C CA . MET A 1 100 ? -1.888 15.862 9.441 1.00 92.62 100 MET A CA 1
ATOM 810 C C . MET A 1 100 ? -0.821 16.238 8.419 1.00 92.62 100 MET A C 1
ATOM 812 O O . MET A 1 100 ? -0.511 15.439 7.535 1.00 92.62 100 MET A O 1
ATOM 816 N N . SER A 1 101 ? -0.281 17.449 8.535 1.00 87.75 101 SER A N 1
ATOM 817 C CA . SER A 1 101 ? 0.772 17.954 7.653 1.00 87.75 101 SER A CA 1
ATOM 818 C C . SER A 1 101 ? 2.140 17.400 8.030 1.00 87.75 101 SER A C 1
ATOM 820 O O . SER A 1 101 ? 2.498 17.355 9.206 1.00 87.75 101 SER A O 1
ATOM 822 N N . TYR A 1 102 ? 2.928 17.055 7.015 1.00 81.88 102 TYR A N 1
ATOM 823 C CA . TYR A 1 102 ? 4.304 16.596 7.179 1.00 81.88 102 TYR A CA 1
ATOM 824 C C . TYR A 1 102 ? 5.222 17.466 6.315 1.00 81.88 102 TYR A C 1
ATOM 826 O O . TYR A 1 102 ? 5.292 17.243 5.109 1.00 81.88 102 TYR A O 1
ATOM 834 N N . PRO A 1 103 ? 5.885 18.485 6.895 1.00 69.75 103 PRO A N 1
ATOM 835 C CA . PRO A 1 103 ? 6.652 19.463 6.122 1.00 69.75 103 PRO A CA 1
ATOM 836 C C . PRO A 1 103 ? 7.911 18.875 5.474 1.00 69.75 103 PRO A C 1
ATOM 838 O O . PRO A 1 103 ? 8.363 19.403 4.465 1.00 69.75 103 PRO A O 1
ATOM 841 N N . GLU A 1 104 ? 8.461 17.802 6.045 1.00 70.56 104 GLU A N 1
ATOM 842 C CA . GLU A 1 104 ? 9.648 17.121 5.518 1.00 70.56 104 GLU A CA 1
ATOM 843 C C . GLU A 1 104 ? 9.267 15.861 4.746 1.00 70.56 104 GLU A C 1
ATOM 845 O O . GLU A 1 104 ? 9.508 15.758 3.548 1.00 70.56 104 GLU A O 1
ATOM 850 N N . ARG A 1 105 ? 8.661 14.885 5.434 1.00 77.44 105 ARG A N 1
ATOM 851 C CA . ARG A 1 105 ? 8.372 13.576 4.855 1.00 77.44 105 ARG A CA 1
ATOM 852 C C . ARG A 1 105 ? 7.086 12.992 5.416 1.00 77.44 105 ARG A C 1
ATOM 854 O O . ARG A 1 105 ? 6.961 12.789 6.622 1.00 77.44 105 ARG A O 1
ATOM 861 N N . ILE A 1 106 ? 6.153 12.669 4.524 1.00 81.81 106 ILE A N 1
ATOM 862 C CA . ILE A 1 106 ? 4.954 11.903 4.878 1.00 81.81 106 ILE A CA 1
ATOM 863 C C . ILE A 1 106 ? 5.390 10.491 5.302 1.00 81.81 106 ILE A C 1
ATOM 865 O O . ILE A 1 106 ? 6.173 9.869 4.577 1.00 81.81 106 ILE A O 1
ATOM 869 N N . PRO A 1 107 ? 4.912 9.968 6.444 1.00 86.12 107 PRO A N 1
ATOM 870 C CA . PRO A 1 107 ? 5.209 8.603 6.846 1.00 86.12 107 PRO A CA 1
ATOM 871 C C . PRO A 1 107 ? 4.632 7.612 5.832 1.00 86.12 107 PRO A C 1
ATOM 873 O O . PRO A 1 107 ? 3.658 7.898 5.146 1.00 86.12 107 PRO A O 1
ATOM 876 N N . VAL A 1 108 ? 5.243 6.437 5.739 1.00 87.19 108 VAL A N 1
ATOM 877 C CA . VAL A 1 108 ? 4.782 5.319 4.888 1.00 87.19 108 VAL A CA 1
ATOM 878 C C . VAL A 1 108 ? 4.052 4.247 5.693 1.00 87.19 108 VAL A C 1
ATOM 880 O O . VAL A 1 108 ? 3.700 3.190 5.172 1.00 87.19 108 VAL A O 1
ATOM 883 N N . ASN A 1 109 ? 3.871 4.499 6.989 1.00 91.06 109 ASN A N 1
ATOM 884 C CA . ASN A 1 109 ? 3.149 3.638 7.897 1.00 91.06 109 ASN A CA 1
ATOM 885 C C . ASN A 1 109 ? 2.460 4.442 9.003 1.00 91.06 109 ASN A C 1
ATOM 887 O O . ASN A 1 109 ? 2.850 5.570 9.314 1.00 91.06 109 ASN A O 1
ATOM 891 N N . LEU A 1 110 ? 1.419 3.856 9.585 1.00 92.88 110 LEU A N 1
ATOM 892 C CA . LEU A 1 110 ? 0.773 4.368 10.786 1.00 92.88 110 LEU A CA 1
ATOM 893 C C . LEU A 1 110 ? 0.041 3.245 11.510 1.00 92.88 110 LEU A C 1
ATOM 895 O O . LEU A 1 110 ? -0.732 2.497 10.908 1.00 92.88 110 LEU A O 1
ATOM 899 N N . THR A 1 111 ? 0.239 3.181 12.822 1.00 95.12 111 THR A N 1
ATOM 900 C CA . THR A 1 111 ? -0.510 2.279 13.690 1.00 95.12 111 THR A CA 1
ATOM 901 C C . THR A 1 111 ? -1.917 2.827 13.924 1.00 95.12 111 THR A C 1
ATOM 903 O O . THR A 1 111 ? -2.092 3.902 14.501 1.00 95.12 111 THR A O 1
ATOM 906 N N . ILE A 1 112 ? -2.931 2.078 13.500 1.00 95.88 112 ILE A N 1
ATOM 907 C CA . ILE A 1 112 ? -4.346 2.424 13.650 1.00 95.88 112 ILE A CA 1
ATOM 908 C C . ILE A 1 112 ? -5.057 1.376 14.500 1.00 95.88 112 ILE A C 1
ATOM 910 O O . ILE A 1 112 ? -4.840 0.174 14.353 1.00 95.88 112 ILE A O 1
ATOM 914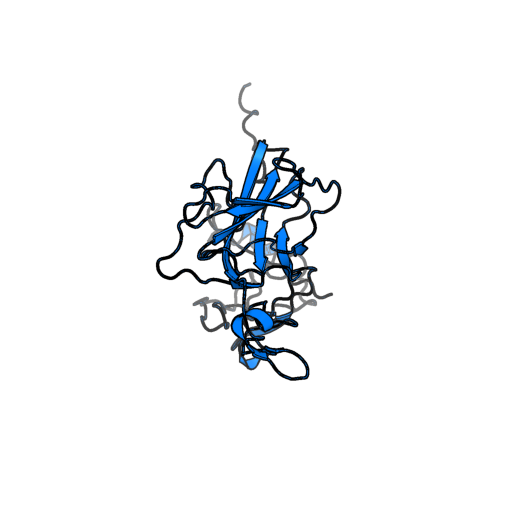 N N . THR A 1 113 ? -5.964 1.847 15.355 1.00 95.06 113 THR A N 1
ATOM 915 C CA . THR A 1 113 ? -6.899 1.005 16.103 1.00 95.06 113 THR A CA 1
ATOM 916 C C . THR A 1 113 ? -8.319 1.304 15.649 1.00 95.06 113 THR A C 1
ATOM 918 O O . THR A 1 113 ? -8.755 2.456 15.671 1.00 95.06 113 THR A O 1
ATOM 921 N N . PHE A 1 114 ? -9.067 0.267 15.277 1.00 94.69 114 PHE A N 1
ATOM 922 C CA . PHE A 1 114 ? -10.464 0.410 14.873 1.00 94.69 114 PHE A CA 1
ATOM 923 C C . PHE A 1 114 ? -11.386 0.352 16.101 1.00 94.69 114 PHE A C 1
ATOM 925 O O . PHE A 1 114 ? -11.391 -0.663 16.801 1.00 94.69 114 PHE A O 1
ATOM 932 N N . PRO A 1 115 ? -12.180 1.400 16.393 1.00 91.50 115 PRO A N 1
ATOM 933 C CA . PRO A 1 115 ? -12.964 1.462 17.629 1.00 91.50 115 PRO A CA 1
ATOM 934 C C . PRO A 1 115 ? -14.325 0.760 17.538 1.00 91.50 115 PRO A C 1
ATOM 936 O O . PRO A 1 115 ? -14.962 0.538 18.565 1.00 91.50 115 PRO A O 1
ATOM 939 N N . ARG A 1 116 ? -14.811 0.454 16.329 1.00 92.25 116 ARG A N 1
ATOM 940 C CA . ARG A 1 116 ? -16.146 -0.115 16.092 1.00 92.25 116 ARG A CA 1
ATOM 941 C C . ARG A 1 116 ? -16.106 -1.150 14.967 1.00 92.25 116 ARG A C 1
ATOM 943 O O . ARG A 1 116 ? -15.296 -0.990 14.053 1.00 92.25 116 ARG A O 1
ATOM 950 N N . PRO A 1 117 ? -16.956 -2.191 15.020 1.00 94.06 117 PRO A N 1
ATOM 951 C CA . PRO A 1 117 ? -17.051 -3.170 13.946 1.00 94.06 117 PRO A CA 1
ATOM 952 C C . PRO A 1 117 ? -17.656 -2.560 12.679 1.00 94.06 117 PRO A C 1
ATOM 954 O O . PRO A 1 117 ? -18.422 -1.598 12.740 1.00 94.06 117 PRO A O 1
ATOM 957 N N . CYS A 1 118 ? -17.306 -3.137 11.534 1.00 94.12 118 CYS A N 1
ATOM 958 C CA . CYS A 1 118 ? -17.673 -2.645 10.215 1.00 94.12 118 CYS A CA 1
ATOM 959 C C . CYS A 1 118 ? -17.519 -3.772 9.184 1.00 94.12 118 CYS A C 1
ATOM 961 O O . CYS A 1 118 ? -16.422 -4.297 9.032 1.00 94.12 118 CYS A O 1
ATOM 963 N N . ARG A 1 119 ? -18.578 -4.162 8.469 1.00 94.06 119 ARG A N 1
ATOM 964 C CA . ARG A 1 119 ? -18.492 -5.184 7.409 1.00 94.06 119 ARG A CA 1
ATOM 965 C C . ARG A 1 119 ? -18.648 -4.560 6.036 1.00 94.06 119 ARG A C 1
ATOM 967 O O . ARG A 1 119 ? -19.537 -3.737 5.843 1.00 94.06 119 ARG A O 1
ATOM 974 N N . GLY A 1 120 ? -17.814 -4.987 5.093 1.00 95.00 120 GLY A N 1
ATOM 975 C CA . GLY A 1 120 ? -17.832 -4.473 3.727 1.00 95.00 120 GLY A CA 1
ATOM 976 C C . GLY A 1 120 ? -17.421 -3.003 3.635 1.00 95.00 120 GLY A C 1
ATOM 977 O O . GLY A 1 120 ? -17.902 -2.290 2.759 1.00 95.00 120 GLY A O 1
ATOM 978 N N . CYS A 1 121 ? -16.597 -2.537 4.570 1.00 96.62 121 CYS A N 1
ATOM 979 C CA . CYS A 1 121 ? -16.275 -1.128 4.722 1.00 96.62 121 CYS A CA 1
ATOM 980 C C . CYS A 1 121 ? -15.081 -0.730 3.872 1.00 96.62 121 CYS A C 1
ATOM 982 O O . CYS A 1 121 ? -14.294 -1.568 3.433 1.00 96.62 121 CYS A O 1
ATOM 984 N N . ILE A 1 122 ? -14.945 0.572 3.659 1.00 97.69 122 ILE A N 1
ATOM 985 C CA . ILE A 1 122 ? -13.882 1.130 2.838 1.00 97.69 122 ILE A CA 1
ATOM 986 C C . ILE A 1 122 ? -12.956 1.911 3.755 1.00 97.69 122 ILE A C 1
ATOM 988 O O . ILE A 1 122 ? -13.370 2.868 4.412 1.00 97.69 122 ILE A O 1
ATOM 992 N N . LEU A 1 123 ? -11.691 1.511 3.798 1.00 97.88 123 LEU A N 1
ATOM 993 C CA . LEU A 1 123 ? -10.644 2.337 4.368 1.00 97.88 123 LEU A CA 1
ATOM 994 C C . LEU A 1 123 ? -10.095 3.237 3.268 1.00 97.88 123 LEU A C 1
ATOM 996 O O . LEU A 1 123 ? -9.600 2.738 2.263 1.00 97.88 123 LEU A O 1
ATOM 1000 N N . GLN A 1 124 ? -10.170 4.545 3.464 1.00 97.31 124 GLN A N 1
ATOM 1001 C CA . GLN A 1 124 ? -9.667 5.543 2.531 1.00 97.31 124 GLN A CA 1
ATOM 1002 C C . GLN A 1 124 ? -8.476 6.266 3.156 1.00 97.31 124 GLN A C 1
ATOM 1004 O O . GLN A 1 124 ? -8.553 6.715 4.302 1.00 97.31 124 GLN A O 1
ATOM 1009 N N . ILE A 1 125 ? -7.393 6.405 2.398 1.00 95.75 125 ILE A N 1
ATOM 1010 C CA . ILE A 1 125 ? -6.316 7.348 2.689 1.00 95.75 125 ILE A CA 1
ATOM 1011 C C . ILE A 1 125 ? -6.325 8.439 1.627 1.00 95.75 125 ILE A C 1
ATOM 1013 O O . ILE A 1 125 ? -6.461 8.161 0.438 1.00 95.75 125 ILE A O 1
ATOM 1017 N N . GLU A 1 126 ? -6.199 9.680 2.069 1.00 94.38 126 GLU A N 1
ATOM 1018 C CA . GLU A 1 126 ? -6.148 10.859 1.222 1.00 94.38 126 GLU A CA 1
ATOM 1019 C C . GLU A 1 126 ? -4.843 11.608 1.472 1.00 94.38 126 GLU A C 1
ATOM 1021 O O . GLU A 1 126 ? -4.387 11.713 2.614 1.00 94.38 126 GLU A O 1
ATOM 1026 N N . ARG A 1 127 ? -4.275 12.171 0.408 1.00 91.75 127 ARG A N 1
ATOM 1027 C CA . ARG A 1 127 ? -3.090 13.021 0.431 1.00 91.75 127 ARG A CA 1
ATOM 1028 C C . ARG A 1 127 ? -3.393 14.343 -0.247 1.00 91.75 127 ARG A C 1
ATOM 1030 O O . ARG A 1 127 ? -3.775 14.364 -1.413 1.00 91.75 127 ARG A O 1
ATOM 1037 N N . GLN A 1 128 ? -3.159 15.443 0.457 1.00 90.50 128 GLN A N 1
ATOM 1038 C CA . GLN A 1 128 ? -3.250 16.769 -0.141 1.00 90.50 128 GLN A CA 1
ATOM 1039 C C . GLN A 1 128 ? -2.058 17.055 -1.043 1.00 90.50 128 GLN A C 1
ATOM 1041 O O . GLN A 1 128 ? -0.913 16.744 -0.705 1.00 90.50 128 GLN A O 1
ATOM 1046 N N . ALA A 1 129 ? -2.360 17.742 -2.135 1.00 87.88 129 ALA A N 1
ATOM 1047 C CA . ALA A 1 129 ? -1.398 18.406 -2.984 1.00 87.88 129 ALA A CA 1
ATOM 1048 C C . ALA A 1 129 ? -1.758 19.893 -3.058 1.00 87.88 129 ALA A C 1
ATOM 1050 O O . ALA A 1 129 ? -2.434 20.354 -3.978 1.00 87.88 129 ALA A O 1
ATOM 1051 N N . LEU A 1 130 ? -1.371 20.638 -2.017 1.00 87.38 130 LEU A N 1
ATOM 1052 C CA . LEU A 1 130 ? -1.759 22.040 -1.820 1.00 87.38 130 LEU A CA 1
ATOM 1053 C C . LEU A 1 130 ? -1.229 22.964 -2.920 1.00 87.38 130 LEU A C 1
ATOM 1055 O O . LEU A 1 130 ? -1.837 23.988 -3.206 1.00 87.38 130 LEU A O 1
ATOM 1059 N N . ASP A 1 131 ? -0.104 22.608 -3.528 1.00 84.44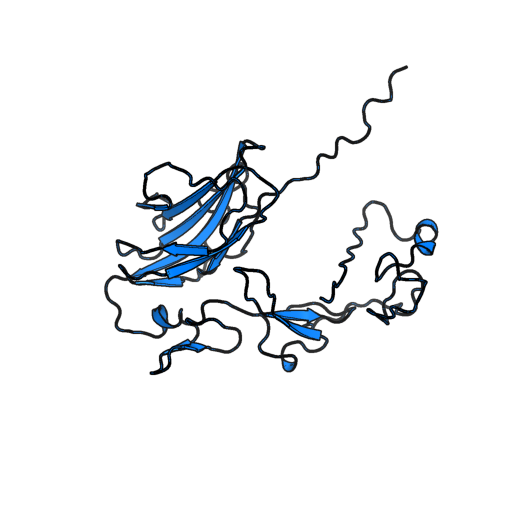 131 ASP A N 1
ATOM 1060 C CA . ASP A 1 131 ? 0.530 23.339 -4.623 1.00 84.44 131 ASP A CA 1
ATOM 1061 C C . ASP A 1 131 ? -0.280 23.298 -5.928 1.00 84.44 131 ASP A C 1
ATOM 1063 O O . ASP A 1 131 ? -0.259 24.273 -6.676 1.00 84.44 131 ASP A O 1
ATOM 1067 N N . ILE A 1 132 ? -1.053 22.231 -6.158 1.00 83.94 132 ILE A N 1
ATOM 1068 C CA . ILE A 1 132 ? -1.985 22.115 -7.294 1.00 83.94 132 ILE A CA 1
ATOM 1069 C C . ILE A 1 132 ? -3.459 22.174 -6.870 1.00 83.94 132 ILE A C 1
ATOM 1071 O O . ILE A 1 132 ? -4.347 21.989 -7.698 1.00 83.94 132 ILE A O 1
ATOM 1075 N N . ASN A 1 133 ? -3.723 22.457 -5.591 1.00 88.81 133 ASN A N 1
ATOM 1076 C CA . ASN A 1 133 ? -5.056 22.509 -4.993 1.00 88.81 133 ASN A CA 1
ATOM 1077 C C . ASN A 1 133 ? -5.919 21.265 -5.298 1.00 88.81 133 ASN A C 1
ATOM 1079 O O . ASN A 1 133 ? -7.098 21.382 -5.633 1.00 88.81 133 ASN A O 1
ATOM 1083 N N . ASP A 1 134 ? -5.326 20.075 -5.174 1.00 89.50 134 ASP A N 1
ATOM 1084 C CA . ASP A 1 134 ? -6.017 18.796 -5.371 1.00 89.50 134 ASP A CA 1
ATOM 1085 C C . ASP A 1 134 ? -5.752 17.829 -4.205 1.00 89.50 134 ASP A C 1
ATOM 1087 O O . ASP A 1 134 ? -4.997 18.107 -3.266 1.00 89.50 134 ASP A O 1
ATOM 1091 N N . THR A 1 135 ? -6.423 16.685 -4.228 1.00 91.12 135 THR A N 1
ATOM 1092 C CA . THR A 1 135 ? -6.263 15.595 -3.272 1.00 91.12 135 THR A CA 1
ATOM 1093 C C . THR A 1 135 ? -6.233 14.276 -4.017 1.00 91.12 135 THR A C 1
ATOM 1095 O O . THR A 1 135 ? -7.060 14.021 -4.886 1.00 91.12 135 THR A O 1
ATOM 1098 N N . PHE A 1 136 ? -5.300 13.419 -3.635 1.00 91.00 136 PHE A N 1
ATOM 1099 C CA . PHE A 1 136 ? -5.183 12.068 -4.153 1.00 91.00 136 PHE A CA 1
ATOM 1100 C C . PHE A 1 136 ? -5.730 11.094 -3.129 1.00 91.00 136 PHE A C 1
ATOM 1102 O O . PHE A 1 136 ? -5.582 11.326 -1.928 1.00 91.00 136 PHE A O 1
ATOM 1109 N N . HIS A 1 137 ? -6.351 10.012 -3.581 1.00 92.75 137 HIS A N 1
ATOM 1110 C CA . HIS A 1 137 ? -6.880 8.997 -2.682 1.00 92.75 137 HIS A CA 1
ATOM 1111 C C . HIS A 1 137 ? -6.468 7.580 -3.070 1.00 92.75 137 HIS A C 1
ATOM 1113 O O . HIS A 1 137 ? -6.197 7.262 -4.221 1.00 92.75 137 HIS A O 1
ATOM 1119 N N . SER A 1 138 ? -6.463 6.709 -2.074 1.00 94.50 138 SER A N 1
ATOM 1120 C CA . SER A 1 138 ? -6.407 5.269 -2.261 1.00 94.50 138 SER A CA 1
ATOM 1121 C C . SER A 1 138 ? -7.391 4.626 -1.296 1.00 94.50 138 SER A C 1
ATOM 1123 O O . SER A 1 138 ? -7.578 5.094 -0.170 1.00 94.50 138 SER A O 1
ATOM 1125 N N . CYS A 1 139 ? -8.021 3.542 -1.735 1.00 96.12 139 CYS A N 1
ATOM 1126 C CA . CYS A 1 139 ? -8.973 2.792 -0.932 1.00 96.12 139 CYS A CA 1
ATOM 1127 C C . CYS A 1 139 ? -8.543 1.344 -0.765 1.00 96.12 139 CYS A C 1
ATOM 1129 O O . CYS A 1 139 ? -7.932 0.764 -1.657 1.00 96.12 139 CYS A O 1
ATOM 1131 N N . ALA A 1 140 ? -8.948 0.749 0.347 1.00 96.31 140 ALA A N 1
ATOM 1132 C CA . ALA A 1 140 ? -8.905 -0.680 0.581 1.00 96.31 140 ALA A CA 1
ATOM 1133 C C . ALA A 1 140 ? -10.262 -1.158 1.097 1.00 96.31 140 ALA A C 1
ATOM 1135 O O . ALA A 1 140 ? -10.914 -0.482 1.896 1.00 96.31 140 ALA A O 1
ATOM 1136 N N . ASP A 1 141 ? -10.676 -2.333 0.642 1.00 96.25 141 ASP A N 1
ATOM 1137 C CA . ASP A 1 141 ? -11.884 -2.999 1.111 1.00 96.25 141 ASP A CA 1
ATOM 1138 C C . ASP A 1 141 ? -11.544 -3.809 2.373 1.00 96.25 141 ASP A C 1
ATOM 1140 O O . ASP A 1 141 ? -10.610 -4.618 2.385 1.00 96.25 141 ASP A O 1
ATOM 1144 N N . ILE A 1 142 ? -12.261 -3.559 3.472 1.00 96.00 142 ILE A N 1
ATOM 1145 C CA . ILE A 1 142 ? -11.933 -4.128 4.783 1.00 96.00 142 ILE A CA 1
ATOM 1146 C C . ILE A 1 142 ? -13.157 -4.645 5.545 1.00 96.00 142 ILE A C 1
ATOM 1148 O O . ILE A 1 142 ? -14.281 -4.170 5.378 1.00 96.00 142 ILE A O 1
ATOM 1152 N N . ASN A 1 143 ? -12.908 -5.591 6.446 1.00 94.62 143 ASN A N 1
ATOM 1153 C CA . ASN A 1 143 ? -13.831 -5.980 7.506 1.00 94.62 143 ASN A CA 1
ATOM 1154 C C . ASN A 1 143 ? -13.191 -5.674 8.861 1.00 94.62 143 ASN A C 1
ATOM 1156 O O . ASN A 1 143 ? -12.005 -5.915 9.058 1.00 94.62 143 ASN A O 1
ATOM 1160 N N . VAL A 1 144 ? -13.972 -5.171 9.807 1.00 94.00 144 VAL A N 1
ATOM 1161 C CA . VAL A 1 144 ? -13.599 -4.964 11.204 1.00 94.00 144 VAL A CA 1
ATOM 1162 C C . VAL A 1 144 ? -14.581 -5.757 12.055 1.00 94.00 144 VAL A C 1
ATOM 1164 O O . VAL A 1 144 ? -15.763 -5.429 12.132 1.00 94.00 144 VAL A O 1
ATOM 1167 N N . GLU A 1 145 ? -14.103 -6.811 12.698 1.00 91.12 145 GLU A N 1
ATOM 1168 C CA . GLU A 1 145 ? -14.945 -7.764 13.419 1.00 91.12 145 GLU A CA 1
ATOM 1169 C C . GLU A 1 145 ? -14.780 -7.600 14.937 1.00 91.12 145 GLU A C 1
ATOM 1171 O O . GLU A 1 145 ? -13.680 -7.358 15.445 1.00 91.12 145 GLU A O 1
ATOM 1176 N N . GLN A 1 146 ? -15.886 -7.713 15.680 1.00 86.38 146 GLN A N 1
ATOM 1177 C CA . GLN A 1 146 ? -15.909 -7.484 17.133 1.00 86.38 146 GLN A CA 1
ATOM 1178 C C . GLN A 1 146 ? -1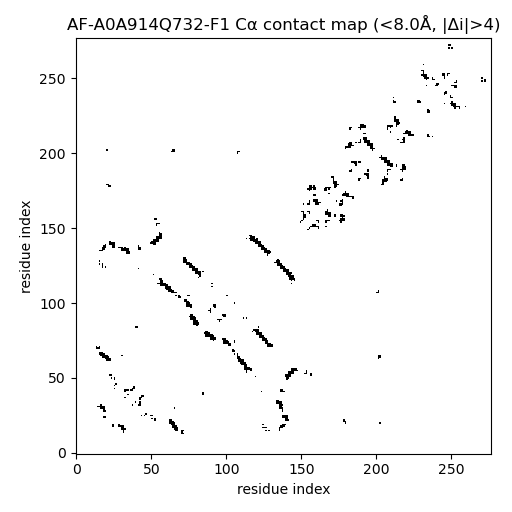5.444 -8.696 17.946 1.00 86.38 146 GLN A C 1
ATOM 1180 O O . GLN A 1 146 ? -14.847 -8.543 19.008 1.00 86.38 146 GLN A O 1
ATOM 1185 N N . PHE A 1 147 ? -15.703 -9.898 17.438 1.00 68.75 147 PHE A N 1
ATOM 1186 C CA . PHE A 1 147 ? -15.357 -11.151 18.088 1.00 68.75 147 PHE A CA 1
ATOM 1187 C C . PHE A 1 147 ? -14.717 -12.056 17.066 1.00 68.75 147 PHE A C 1
ATOM 1189 O O . PHE A 1 147 ? -15.403 -12.624 16.220 1.00 68.75 147 PHE A O 1
ATOM 1196 N N . LEU A 1 148 ? -13.411 -12.232 17.166 1.00 61.22 148 LEU A N 1
ATOM 1197 C CA . LEU A 1 148 ? -12.790 -13.363 16.520 1.00 61.22 148 LEU A CA 1
ATOM 1198 C C . LEU A 1 148 ? -11.931 -14.083 17.551 1.00 61.22 148 LEU A C 1
ATOM 1200 O O . LEU A 1 148 ? -11.094 -13.492 18.238 1.00 61.22 148 LEU A O 1
ATOM 1204 N N . GLN A 1 149 ? -12.177 -15.392 17.648 1.00 60.66 149 GLN A N 1
ATOM 1205 C CA . GLN A 1 149 ? -11.165 -16.347 18.082 1.00 60.66 149 GLN A CA 1
ATOM 1206 C C . GLN A 1 149 ? -9.873 -16.027 17.313 1.00 60.66 149 GLN A C 1
ATOM 1208 O O . GLN A 1 149 ? -9.944 -15.492 16.211 1.00 60.66 149 GLN A O 1
ATOM 1213 N N . ASN A 1 150 ? -8.699 -16.287 17.889 1.00 63.41 150 ASN A N 1
ATOM 1214 C CA . ASN A 1 150 ? -7.409 -16.070 17.224 1.00 63.41 150 ASN A CA 1
ATOM 1215 C C . ASN A 1 150 ? -7.300 -16.930 15.949 1.00 63.41 150 ASN A C 1
ATOM 1217 O O . ASN A 1 150 ? -6.683 -17.988 15.964 1.00 63.41 150 ASN A O 1
ATOM 1221 N N . THR A 1 151 ? -7.937 -16.493 14.867 1.00 74.56 151 THR A N 1
ATOM 1222 C CA . THR A 1 151 ? -7.994 -17.182 13.589 1.00 74.56 151 THR A CA 1
ATOM 1223 C C . THR A 1 151 ? -6.876 -16.682 12.696 1.00 74.56 151 THR A C 1
ATOM 1225 O O . THR A 1 151 ? -6.486 -15.508 12.730 1.00 74.56 151 THR A O 1
ATOM 1228 N N . ASP A 1 152 ? -6.419 -17.583 11.837 1.00 79.31 152 ASP A N 1
ATOM 1229 C CA . ASP A 1 152 ? -5.486 -17.323 10.743 1.00 79.31 152 ASP A CA 1
ATOM 1230 C C . ASP A 1 152 ? -5.908 -16.108 9.898 1.00 79.31 152 ASP A C 1
ATOM 1232 O O . ASP A 1 152 ? -5.074 -15.306 9.478 1.00 79.31 152 ASP A O 1
ATOM 1236 N N . GLN A 1 153 ? -7.221 -15.905 9.732 1.00 82.31 153 GLN A N 1
ATOM 1237 C CA . GLN A 1 153 ? -7.793 -14.831 8.920 1.00 82.31 153 GLN A CA 1
ATOM 1238 C C . GLN A 1 153 ? -7.454 -13.418 9.415 1.00 82.31 153 GLN A C 1
ATOM 1240 O O . GLN A 1 153 ? -7.208 -12.540 8.595 1.00 82.31 153 GLN A O 1
ATOM 1245 N N . ILE A 1 154 ? -7.401 -13.178 10.730 1.00 82.88 154 ILE A N 1
ATOM 1246 C CA . ILE A 1 154 ? -6.941 -11.877 11.249 1.00 82.88 154 ILE A CA 1
ATOM 1247 C C . ILE A 1 154 ? -5.459 -11.905 11.569 1.00 82.88 154 ILE A C 1
ATOM 1249 O O . ILE A 1 154 ? -4.747 -10.937 11.305 1.00 82.88 154 ILE A O 1
ATOM 1253 N N . GLN A 1 155 ? -5.006 -12.947 12.267 1.00 87.12 155 GLN A N 1
ATOM 1254 C CA . GLN A 1 155 ? -3.665 -12.941 12.843 1.00 87.12 155 GLN A CA 1
ATOM 1255 C C . GLN A 1 155 ? -2.620 -12.960 11.735 1.00 87.12 155 GLN A C 1
ATOM 1257 O O . GLN A 1 155 ? -1.685 -12.166 11.778 1.00 87.12 155 GLN A O 1
ATOM 1262 N N . CYS A 1 156 ? -2.877 -13.760 10.702 1.00 91.50 156 CYS A N 1
ATOM 1263 C CA . CYS A 1 156 ? -2.010 -13.951 9.549 1.00 91.50 156 CYS A CA 1
ATOM 1264 C C . CYS A 1 156 ? -2.631 -13.399 8.260 1.00 91.50 156 CYS A C 1
ATOM 1266 O O . CYS A 1 156 ? -2.335 -13.887 7.172 1.00 91.50 156 CYS A O 1
ATOM 1268 N N . SER A 1 157 ? -3.523 -12.407 8.381 1.00 89.25 157 SER A N 1
ATOM 1269 C CA . SER A 1 157 ? -4.172 -11.705 7.260 1.00 89.25 157 SER A CA 1
ATOM 1270 C C . SER A 1 157 ? -4.884 -12.620 6.247 1.00 89.25 157 SER A C 1
ATOM 1272 O O . SER A 1 157 ? -5.097 -12.217 5.107 1.00 89.25 157 SER A O 1
ATOM 1274 N N . GLY A 1 158 ? -5.221 -13.858 6.635 1.00 89.31 158 GLY A N 1
ATOM 1275 C CA . GLY A 1 158 ? -5.767 -14.886 5.739 1.00 89.31 158 GLY A CA 1
ATOM 1276 C C . GLY A 1 158 ? -4.744 -15.538 4.804 1.00 89.31 158 GLY A C 1
ATOM 1277 O O . GLY A 1 158 ? -5.114 -16.420 4.037 1.00 89.31 158 GLY A O 1
ATOM 1278 N N . ASN A 1 159 ? -3.470 -15.153 4.898 1.00 91.94 159 ASN A N 1
ATOM 1279 C CA . ASN A 1 159 ? -2.387 -15.579 4.012 1.00 91.94 159 ASN A CA 1
ATOM 1280 C C . ASN A 1 159 ? -1.318 -16.402 4.743 1.00 91.94 159 ASN A C 1
ATOM 1282 O O . ASN A 1 159 ? -0.157 -16.451 4.338 1.00 91.94 159 ASN A O 1
ATOM 1286 N N . GLY A 1 160 ? -1.687 -17.039 5.849 1.00 93.44 160 GLY A N 1
ATOM 1287 C CA . GLY A 1 160 ? -0.783 -17.861 6.638 1.00 93.44 160 GLY A CA 1
ATOM 1288 C C . GLY A 1 160 ? -1.519 -18.631 7.718 1.00 93.44 160 GLY A C 1
ATOM 1289 O O . GLY A 1 160 ? -2.710 -18.423 7.937 1.00 93.44 160 GLY A O 1
ATOM 1290 N N . ARG A 1 161 ? -0.790 -19.509 8.401 1.00 93.44 161 ARG A N 1
ATOM 1291 C CA . ARG A 1 161 ? -1.289 -20.308 9.519 1.00 93.44 161 ARG A CA 1
ATOM 1292 C C . ARG A 1 161 ? -0.692 -19.811 10.825 1.00 93.44 161 ARG A C 1
ATOM 1294 O O . ARG A 1 161 ? 0.529 -19.680 10.934 1.00 93.44 161 ARG A O 1
ATOM 1301 N N . LEU A 1 162 ? -1.533 -19.586 11.827 1.00 91.12 162 LEU A N 1
ATOM 1302 C CA . LEU A 1 162 ? -1.091 -19.210 13.157 1.00 91.12 162 LEU A CA 1
ATOM 1303 C C . LEU A 1 162 ? -0.459 -20.416 13.858 1.00 91.12 162 LEU A C 1
ATOM 1305 O O . LEU A 1 162 ? -1.024 -21.509 13.925 1.00 91.12 162 LEU A O 1
ATOM 1309 N N . THR A 1 163 ? 0.723 -20.200 14.417 1.00 91.00 163 THR A N 1
ATOM 1310 C CA . THR A 1 163 ? 1.446 -21.165 15.245 1.00 91.00 163 THR A CA 1
ATOM 1311 C C . THR A 1 163 ? 1.844 -20.529 16.574 1.00 91.00 163 THR A C 1
ATOM 1313 O O . THR A 1 163 ? 1.622 -19.340 16.799 1.00 91.00 163 THR A O 1
ATOM 1316 N N . GLN A 1 164 ? 2.443 -21.313 17.473 1.00 87.12 164 GLN A N 1
ATOM 1317 C CA . GLN A 1 164 ? 2.927 -20.802 18.761 1.00 87.12 164 GLN A CA 1
ATOM 1318 C C . GLN A 1 164 ? 4.018 -19.730 18.600 1.00 87.12 164 GLN A C 1
ATOM 1320 O O . GLN A 1 164 ? 4.121 -18.843 19.440 1.00 87.12 164 GLN A O 1
ATOM 1325 N N . SER A 1 165 ? 4.799 -19.786 17.517 1.00 88.56 165 SER A N 1
ATOM 1326 C CA . SER A 1 165 ? 5.867 -18.831 17.202 1.00 88.56 165 SER A CA 1
ATOM 1327 C C . SER A 1 165 ? 5.424 -17.679 16.289 1.00 88.56 165 SER A C 1
ATOM 1329 O O . SER A 1 165 ? 6.274 -16.949 15.792 1.00 88.56 165 SER A O 1
ATOM 1331 N N . GLY A 1 166 ? 4.119 -17.515 16.041 1.00 90.06 166 GLY A N 1
ATOM 1332 C CA . GLY A 1 166 ? 3.579 -16.499 15.130 1.00 90.06 166 GLY A CA 1
ATOM 1333 C C . GLY A 1 166 ? 3.050 -17.089 13.822 1.00 90.06 166 GLY A C 1
ATOM 1334 O O . GLY A 1 166 ? 2.671 -18.262 13.763 1.00 90.06 166 GLY A O 1
ATOM 1335 N N . CYS A 1 167 ? 2.972 -16.271 12.775 1.00 93.62 167 CYS A N 1
ATOM 1336 C CA . CYS A 1 167 ? 2.416 -16.682 11.489 1.00 93.62 167 CYS A CA 1
ATOM 1337 C C . CYS A 1 167 ? 3.443 -17.407 10.615 1.00 93.62 167 CYS A C 1
ATOM 1339 O O . CYS A 1 167 ? 4.541 -16.907 10.391 1.00 93.62 167 CYS A O 1
ATOM 1341 N N . ILE A 1 168 ? 3.061 -18.567 10.075 1.00 95.06 168 ILE A N 1
ATOM 1342 C CA . ILE A 1 168 ? 3.761 -19.204 8.954 1.00 95.06 168 ILE A CA 1
ATOM 1343 C C . ILE A 1 168 ? 3.032 -18.804 7.675 1.00 95.06 168 ILE A C 1
ATOM 1345 O O . ILE A 1 168 ? 1.879 -19.194 7.479 1.00 95.06 168 ILE A O 1
ATOM 1349 N N . CYS A 1 169 ? 3.688 -18.021 6.824 1.00 94.00 169 CYS A N 1
ATOM 1350 C CA . CYS A 1 169 ? 3.068 -17.470 5.625 1.00 94.00 169 CYS A CA 1
ATOM 1351 C C . CYS A 1 169 ? 2.960 -18.477 4.488 1.00 94.00 169 CYS A C 1
ATOM 1353 O O . CYS A 1 169 ? 3.808 -19.351 4.317 1.00 94.00 169 CYS A O 1
ATOM 1355 N N . LEU A 1 170 ? 1.881 -18.349 3.716 1.00 94.00 170 LEU A N 1
ATOM 1356 C CA . LEU A 1 170 ? 1.742 -19.027 2.436 1.00 94.00 170 LEU A CA 1
ATOM 1357 C C . LEU A 1 170 ? 2.783 -18.482 1.453 1.00 94.00 170 LEU A C 1
ATOM 1359 O O . LEU A 1 170 ? 3.246 -17.346 1.582 1.00 94.00 170 LEU A O 1
ATOM 1363 N N . LYS A 1 171 ? 3.107 -19.283 0.433 1.00 92.25 171 LYS A N 1
ATOM 1364 C CA . LYS A 1 171 ? 3.997 -18.859 -0.650 1.00 92.25 171 LYS A CA 1
ATOM 1365 C C . LYS A 1 171 ? 3.510 -17.533 -1.245 1.00 92.25 171 LYS A C 1
ATOM 1367 O O . LYS A 1 171 ? 2.307 -17.358 -1.449 1.00 92.25 171 LYS A O 1
ATOM 1372 N N . TYR A 1 172 ? 4.450 -16.632 -1.534 1.00 90.50 172 TYR A N 1
ATOM 1373 C CA . TYR A 1 172 ? 4.208 -15.268 -2.030 1.00 90.50 172 TYR A CA 1
ATOM 1374 C C . TYR A 1 172 ? 3.626 -14.277 -1.010 1.00 90.50 172 TYR A C 1
ATOM 1376 O O . TYR A 1 172 ? 3.115 -13.224 -1.399 1.00 90.50 172 TYR A O 1
ATOM 1384 N N . PHE A 1 173 ? 3.709 -14.586 0.286 1.00 91.25 173 PHE A N 1
ATOM 1385 C CA . PHE A 1 173 ? 3.351 -13.661 1.357 1.00 91.25 173 PHE A CA 1
ATOM 1386 C C . PHE A 1 173 ? 4.441 -13.585 2.421 1.00 91.25 173 PHE A C 1
ATOM 1388 O O . PHE A 1 173 ? 5.031 -14.594 2.801 1.00 91.25 173 PHE A O 1
ATOM 1395 N N . ILE A 1 174 ? 4.694 -12.375 2.915 1.00 90.75 174 ILE A N 1
ATOM 1396 C CA . ILE A 1 174 ? 5.720 -12.089 3.922 1.00 90.75 174 ILE A CA 1
ATOM 1397 C C . ILE A 1 174 ? 5.213 -11.100 4.981 1.00 90.75 174 ILE A C 1
ATOM 1399 O O . ILE A 1 174 ? 4.127 -10.522 4.867 1.00 90.75 174 ILE A O 1
ATOM 1403 N N . GLY A 1 175 ? 6.045 -10.886 6.001 1.00 89.19 175 GLY A N 1
ATOM 1404 C CA . GLY A 1 175 ? 5.760 -10.051 7.165 1.00 89.19 175 GLY A CA 1
ATOM 1405 C C . GLY A 1 175 ? 5.212 -10.865 8.333 1.00 89.19 175 GLY A C 1
ATOM 1406 O O . GLY A 1 175 ? 4.738 -11.986 8.157 1.00 89.19 175 GLY A O 1
ATOM 1407 N N . ASP A 1 176 ? 5.248 -10.284 9.531 1.00 90.25 176 ASP A N 1
ATOM 1408 C CA . ASP A 1 176 ? 4.879 -10.963 10.785 1.00 90.25 176 ASP A CA 1
ATOM 1409 C C . ASP A 1 176 ? 3.436 -11.494 10.804 1.00 90.25 176 ASP A C 1
ATOM 1411 O O . ASP A 1 176 ? 3.075 -12.338 11.625 1.00 90.25 176 ASP A O 1
ATOM 1415 N N . ARG A 1 177 ? 2.599 -10.989 9.893 1.00 90.75 177 ARG A N 1
ATOM 1416 C CA . ARG A 1 177 ? 1.184 -11.323 9.731 1.00 90.75 177 ARG A CA 1
ATOM 1417 C C . ARG A 1 177 ? 0.848 -11.738 8.304 1.00 90.75 177 ARG A C 1
ATOM 1419 O O . ARG A 1 177 ? -0.324 -11.691 7.937 1.00 90.75 177 ARG A O 1
ATOM 1426 N N . CYS A 1 178 ? 1.841 -12.090 7.488 1.00 92.19 178 CYS A N 1
ATOM 1427 C CA . CYS A 1 178 ? 1.657 -12.464 6.080 1.00 92.19 178 CYS A CA 1
ATOM 1428 C C . CYS A 1 178 ? 0.885 -11.406 5.279 1.00 92.19 178 CYS A C 1
ATOM 1430 O O . CYS A 1 178 ? 0.059 -11.703 4.416 1.00 92.19 178 CYS A O 1
ATOM 1432 N N . GLN A 1 179 ? 1.105 -10.145 5.643 1.00 89.88 179 GLN A N 1
ATOM 1433 C CA . GLN A 1 179 ? 0.311 -9.018 5.187 1.00 89.88 179 GLN A CA 1
ATOM 1434 C C . GLN A 1 179 ? 0.793 -8.443 3.851 1.00 89.88 179 GLN A C 1
ATOM 1436 O O . GLN A 1 179 ? 0.040 -7.735 3.185 1.00 89.88 179 GLN A O 1
ATOM 1441 N N . TYR A 1 180 ? 2.028 -8.750 3.449 1.00 88.06 180 TYR A N 1
ATOM 1442 C CA . TYR A 1 180 ? 2.624 -8.236 2.222 1.00 88.06 180 TYR A CA 1
ATOM 1443 C C . TYR A 1 180 ? 2.696 -9.332 1.175 1.00 88.06 180 TYR A C 1
ATOM 1445 O O . TYR A 1 180 ? 3.292 -10.382 1.405 1.00 88.06 180 TYR A O 1
ATOM 1453 N N . ARG A 1 181 ? 2.099 -9.070 0.015 1.00 87.12 181 ARG A N 1
ATOM 1454 C CA . ARG A 1 181 ? 2.215 -9.936 -1.155 1.00 87.12 181 ARG A CA 1
ATOM 1455 C C . ARG A 1 181 ? 3.556 -9.699 -1.849 1.00 87.12 181 ARG A C 1
ATOM 1457 O O . ARG A 1 181 ? 3.998 -8.556 -1.955 1.00 87.12 181 ARG A O 1
ATOM 1464 N N . THR A 1 182 ? 4.157 -10.763 -2.361 1.00 88.56 182 THR A N 1
ATOM 1465 C CA . THR A 1 182 ? 5.358 -10.722 -3.199 1.00 88.56 182 THR A CA 1
ATOM 1466 C C . THR A 1 182 ? 5.129 -11.428 -4.531 1.00 88.56 182 THR A C 1
ATOM 1468 O O . THR A 1 182 ? 4.175 -12.193 -4.690 1.00 88.56 182 THR A O 1
ATOM 1471 N N . ASP A 1 183 ? 6.001 -11.182 -5.505 1.00 86.75 183 ASP A N 1
ATOM 1472 C CA . ASP A 1 183 ? 5.978 -11.920 -6.770 1.00 86.75 183 ASP A CA 1
ATOM 1473 C C . ASP A 1 183 ? 6.788 -13.214 -6.699 1.00 86.75 183 ASP A C 1
ATOM 1475 O O . ASP A 1 183 ? 6.433 -14.180 -7.369 1.00 86.75 183 ASP A O 1
ATOM 1479 N N . CYS A 1 184 ? 7.799 -13.261 -5.829 1.00 90.75 184 CYS A N 1
ATOM 1480 C CA . CYS A 1 184 ? 8.698 -14.400 -5.662 1.00 90.75 184 CYS A CA 1
ATOM 1481 C C . CYS A 1 184 ? 9.043 -14.676 -4.193 1.00 90.75 184 CYS A C 1
ATOM 1483 O O . CYS A 1 184 ? 8.967 -13.790 -3.331 1.00 90.75 184 CYS A O 1
ATOM 1485 N N . GLU A 1 185 ? 9.421 -15.921 -3.911 1.00 91.19 185 GLU A N 1
ATOM 1486 C CA . GLU A 1 185 ? 10.055 -16.346 -2.663 1.00 91.19 185 GLU A CA 1
ATOM 1487 C C . GLU A 1 185 ? 11.579 -16.417 -2.834 1.00 91.19 185 GLU A C 1
ATOM 1489 O O . GLU A 1 185 ? 12.319 -15.831 -2.029 1.00 91.19 185 GLU A O 1
ATOM 1494 N N . ASP A 1 186 ? 12.013 -17.056 -3.923 1.00 91.06 186 ASP A N 1
ATOM 1495 C CA . ASP A 1 186 ? 13.401 -17.217 -4.348 1.00 91.06 186 ASP A CA 1
ATOM 1496 C C . ASP A 1 186 ? 13.542 -17.162 -5.886 1.00 91.06 186 ASP A C 1
ATOM 1498 O O . ASP A 1 186 ? 12.567 -16.971 -6.614 1.00 91.06 186 ASP A O 1
ATOM 1502 N N . ASN A 1 187 ? 14.773 -17.292 -6.395 1.00 92.25 187 ASN A N 1
ATOM 1503 C CA . ASN A 1 187 ? 15.071 -17.161 -7.827 1.00 92.25 187 ASN A CA 1
ATOM 1504 C C . ASN A 1 187 ? 14.362 -18.199 -8.711 1.00 92.25 187 ASN A C 1
ATOM 1506 O O . ASN A 1 187 ? 14.165 -17.935 -9.894 1.00 92.25 187 ASN A O 1
ATOM 1510 N N . SER A 1 188 ? 13.965 -19.357 -8.172 1.00 93.75 188 SER A N 1
ATOM 1511 C CA . SER A 1 188 ? 13.265 -20.387 -8.949 1.00 93.75 188 SER A CA 1
ATOM 1512 C C . SER A 1 188 ? 11.872 -19.944 -9.402 1.00 93.75 188 SER A C 1
ATOM 1514 O O . SER A 1 188 ? 11.362 -20.457 -10.397 1.00 93.75 188 SER A O 1
ATOM 1516 N N . ASP A 1 189 ? 11.283 -18.951 -8.729 1.00 93.31 189 ASP A N 1
ATOM 1517 C CA . ASP A 1 189 ? 10.010 -18.348 -9.127 1.00 93.31 189 ASP A CA 1
ATOM 1518 C C . ASP A 1 189 ? 10.136 -17.386 -10.318 1.00 93.31 189 ASP A C 1
ATOM 1520 O O . ASP A 1 189 ? 9.123 -17.055 -10.931 1.00 93.31 189 ASP A O 1
ATOM 1524 N N . CYS A 1 190 ? 11.351 -16.936 -10.648 1.00 90.69 190 CYS A N 1
ATOM 1525 C CA . CYS A 1 190 ? 11.587 -15.845 -11.597 1.00 90.69 190 CYS A CA 1
ATOM 1526 C C . CYS A 1 190 ? 12.125 -16.283 -12.960 1.00 90.69 190 CYS A C 1
ATOM 1528 O O . CYS A 1 190 ? 12.585 -15.424 -13.701 1.00 90.69 190 CYS A O 1
ATOM 1530 N N . LEU A 1 191 ? 12.072 -17.582 -13.288 1.00 91.88 191 LEU A N 1
ATOM 1531 C CA . LEU A 1 191 ? 12.493 -18.165 -14.572 1.00 91.88 191 LEU A CA 1
ATOM 1532 C C . LEU A 1 191 ? 13.774 -17.517 -15.144 1.00 91.88 191 LEU A C 1
ATOM 1534 O O . LEU A 1 191 ? 14.875 -17.879 -14.738 1.00 91.88 191 LEU A O 1
ATOM 1538 N N . ASN A 1 192 ? 13.621 -16.563 -16.071 1.00 86.31 192 ASN A N 1
ATOM 1539 C CA . ASN A 1 192 ? 14.686 -15.780 -16.704 1.00 86.31 192 ASN A CA 1
ATOM 1540 C C . ASN A 1 192 ? 14.907 -14.460 -15.950 1.00 86.31 192 ASN A C 1
ATOM 1542 O O . ASN A 1 192 ? 14.647 -13.370 -16.468 1.00 86.31 192 ASN A O 1
ATOM 1546 N N . GLY A 1 193 ? 15.279 -14.558 -14.681 1.00 89.00 193 GLY A N 1
ATOM 1547 C CA . GLY A 1 193 ? 15.421 -13.401 -13.815 1.00 89.00 193 GLY A CA 1
ATOM 1548 C C . GLY A 1 193 ? 15.808 -13.774 -12.395 1.00 89.00 193 GLY A C 1
ATOM 1549 O O . GLY A 1 193 ? 16.150 -14.916 -12.081 1.00 89.00 193 GLY A O 1
ATOM 1550 N N . GLN A 1 194 ? 15.761 -12.780 -11.513 1.00 90.44 194 GLN A N 1
ATOM 1551 C CA . GLN A 1 194 ? 16.178 -12.918 -10.121 1.00 90.44 194 GLN A CA 1
ATOM 1552 C C . GLN A 1 194 ? 15.121 -12.373 -9.171 1.00 90.44 194 GLN A C 1
ATOM 1554 O O . GLN A 1 194 ? 14.488 -11.351 -9.435 1.00 90.44 194 GLN A O 1
ATOM 1559 N N . CYS A 1 195 ? 14.960 -13.041 -8.032 1.00 90.94 195 CYS A N 1
ATOM 1560 C CA . CYS A 1 195 ? 14.089 -12.578 -6.969 1.00 90.94 195 CYS A CA 1
ATOM 1561 C C . CYS A 1 195 ? 14.830 -11.550 -6.114 1.00 90.94 195 CYS A C 1
ATOM 1563 O O . CYS A 1 195 ? 15.762 -11.884 -5.378 1.00 90.94 195 CYS A O 1
ATOM 1565 N N . VAL A 1 196 ? 14.413 -10.290 -6.199 1.00 88.56 196 VAL A N 1
ATOM 1566 C CA . VAL A 1 196 ? 15.071 -9.173 -5.516 1.00 88.56 196 VAL A CA 1
ATOM 1567 C C . VAL A 1 196 ? 14.145 -8.608 -4.452 1.00 88.56 196 VAL A C 1
ATOM 1569 O O . VAL A 1 196 ? 12.955 -8.407 -4.684 1.00 88.56 196 VAL A O 1
ATOM 1572 N N . THR A 1 197 ? 14.704 -8.344 -3.272 1.00 84.94 197 THR A N 1
ATOM 1573 C CA . THR A 1 197 ? 13.989 -7.675 -2.180 1.00 84.94 197 THR A CA 1
ATOM 1574 C C . THR A 1 197 ? 14.163 -6.169 -2.306 1.00 84.94 197 THR A C 1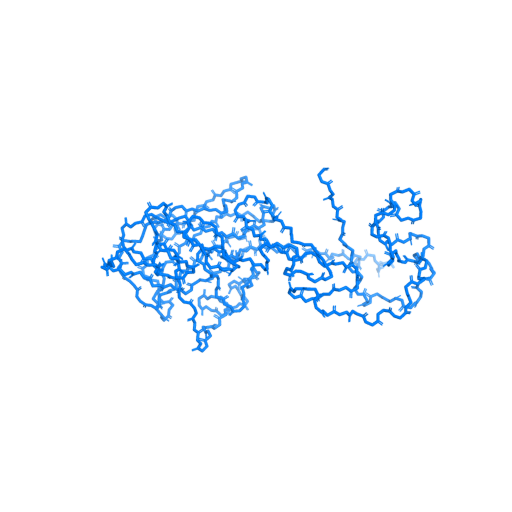
ATOM 1576 O O . THR A 1 197 ? 15.292 -5.678 -2.316 1.00 84.94 197 THR A O 1
ATOM 1579 N N . ASP A 1 198 ? 13.056 -5.437 -2.358 1.00 74.38 198 ASP A N 1
ATOM 1580 C CA . ASP A 1 198 ? 13.065 -3.986 -2.237 1.00 74.38 198 ASP A CA 1
ATOM 1581 C C . ASP A 1 198 ? 13.290 -3.594 -0.771 1.00 74.38 198 ASP A C 1
ATOM 1583 O O . ASP A 1 198 ? 12.537 -3.983 0.124 1.00 74.38 198 ASP A O 1
ATOM 1587 N N . SER A 1 199 ? 14.373 -2.863 -0.515 1.00 66.94 199 SER A N 1
ATOM 1588 C CA . SER A 1 199 ? 14.776 -2.428 0.823 1.00 66.94 199 SER A CA 1
ATOM 1589 C C . SER A 1 199 ? 14.238 -1.045 1.194 1.00 66.94 199 SER A C 1
ATOM 1591 O O . SER A 1 199 ? 14.583 -0.513 2.255 1.00 66.94 199 SER A O 1
ATOM 1593 N N . ARG A 1 200 ? 13.394 -0.431 0.352 1.00 67.75 200 ARG A N 1
ATOM 1594 C CA . ARG A 1 200 ? 12.824 0.887 0.644 1.00 67.75 200 ARG A CA 1
ATOM 1595 C C . ARG A 1 200 ? 11.921 0.832 1.889 1.00 67.75 200 ARG A C 1
ATOM 1597 O O . ARG A 1 200 ? 11.081 -0.063 2.015 1.00 67.75 200 ARG A O 1
ATOM 1604 N N . PRO A 1 201 ? 12.044 1.804 2.814 1.00 54.22 201 PRO A N 1
ATOM 1605 C CA . PRO A 1 201 ? 11.212 1.857 4.013 1.00 54.22 201 PRO A CA 1
ATOM 1606 C C . PRO A 1 201 ? 9.717 1.818 3.675 1.00 54.22 201 PRO A C 1
ATOM 1608 O O . PRO A 1 201 ? 9.263 2.567 2.814 1.00 54.22 201 PRO A O 1
ATOM 1611 N N . GLY A 1 202 ? 8.957 0.964 4.367 1.00 55.44 202 GLY A N 1
ATOM 1612 C CA . GLY A 1 202 ? 7.506 0.807 4.174 1.00 55.44 202 GLY A CA 1
ATOM 1613 C C . GLY A 1 202 ? 7.089 -0.061 2.983 1.00 55.44 202 GLY A C 1
ATOM 1614 O O . GLY A 1 202 ? 5.901 -0.341 2.838 1.00 55.44 202 GLY A O 1
ATOM 1615 N N . LEU A 1 203 ? 8.044 -0.524 2.170 1.00 63.91 203 LEU A N 1
ATOM 1616 C CA . LEU A 1 203 ? 7.818 -1.332 0.973 1.00 63.91 203 LEU A CA 1
ATOM 1617 C C . LEU A 1 203 ? 8.728 -2.559 0.980 1.00 63.91 203 LEU A C 1
ATOM 1619 O O . LEU A 1 203 ? 9.558 -2.730 0.095 1.00 63.91 203 LEU A O 1
ATOM 1623 N N . ILE A 1 204 ? 8.574 -3.435 1.977 1.00 62.12 204 ILE A N 1
ATOM 1624 C CA . ILE A 1 204 ? 9.208 -4.754 1.890 1.00 62.12 204 ILE A CA 1
ATOM 1625 C C . ILE A 1 204 ? 8.369 -5.587 0.920 1.00 62.12 204 ILE A C 1
ATOM 1627 O O . ILE A 1 204 ? 7.345 -6.158 1.295 1.00 62.12 204 ILE A O 1
ATOM 1631 N N . GLN A 1 205 ? 8.790 -5.617 -0.340 1.00 78.06 205 GLN A N 1
ATOM 1632 C CA . GLN A 1 205 ? 8.210 -6.448 -1.391 1.00 78.06 205 GLN A CA 1
ATOM 1633 C C . GLN A 1 205 ? 9.345 -7.152 -2.138 1.00 78.06 205 GLN A C 1
ATOM 1635 O O . GLN A 1 205 ? 10.410 -6.576 -2.362 1.00 78.06 205 GLN A O 1
ATOM 1640 N N . LYS A 1 206 ? 9.137 -8.425 -2.482 1.00 87.69 206 LYS A N 1
ATOM 1641 C CA . LYS A 1 206 ? 10.041 -9.165 -3.365 1.00 87.69 206 LYS A CA 1
ATOM 1642 C C . LYS A 1 206 ? 9.445 -9.205 -4.762 1.00 87.69 206 LYS A C 1
ATOM 1644 O O . LYS A 1 206 ? 8.277 -9.572 -4.904 1.00 87.69 206 LYS A O 1
ATOM 1649 N N . PHE A 1 207 ? 10.251 -8.874 -5.760 1.00 86.62 207 PHE A N 1
ATOM 1650 C CA . PHE A 1 207 ? 9.848 -8.850 -7.161 1.00 86.62 207 PHE A CA 1
ATOM 1651 C C . PHE A 1 207 ? 10.774 -9.716 -8.000 1.00 86.62 207 PHE A C 1
ATOM 1653 O O . PHE A 1 207 ? 11.971 -9.805 -7.710 1.00 86.62 207 PHE A O 1
ATOM 1660 N N . CYS A 1 208 ? 10.238 -10.291 -9.073 1.00 87.81 208 CYS A N 1
ATOM 1661 C CA . CYS A 1 208 ? 11.081 -10.827 -10.127 1.00 87.81 208 CYS A CA 1
ATOM 1662 C C . CYS A 1 208 ? 11.625 -9.679 -10.972 1.00 87.81 208 CYS A C 1
ATOM 1664 O O . CYS A 1 208 ? 10.887 -8.971 -11.656 1.00 87.81 208 CYS A O 1
ATOM 1666 N N . TYR A 1 209 ? 12.936 -9.493 -10.908 1.00 87.75 209 TYR A N 1
ATOM 1667 C CA . TYR A 1 209 ? 13.663 -8.629 -11.819 1.00 87.75 209 TYR A CA 1
ATOM 1668 C C . TYR A 1 209 ? 14.072 -9.476 -13.012 1.00 87.75 209 TYR A C 1
ATOM 1670 O O . TYR A 1 209 ? 14.937 -10.344 -12.898 1.00 87.75 209 TYR A O 1
ATOM 1678 N N . CYS A 1 210 ? 13.393 -9.246 -14.131 1.00 83.19 210 CYS A N 1
ATOM 1679 C CA . CYS A 1 210 ? 13.603 -10.018 -15.341 1.00 83.19 210 CYS A CA 1
ATOM 1680 C C . CYS A 1 210 ? 14.902 -9.643 -16.032 1.00 83.19 210 CYS A C 1
ATOM 1682 O O . CYS A 1 210 ? 15.270 -8.466 -16.108 1.00 83.19 210 CYS A O 1
ATOM 1684 N N . ASP A 1 211 ? 15.561 -10.667 -16.564 1.00 77.00 211 ASP A N 1
ATOM 1685 C CA . ASP A 1 211 ? 16.666 -10.487 -17.482 1.00 77.00 211 ASP A CA 1
ATOM 1686 C C . ASP A 1 211 ? 16.190 -9.720 -18.716 1.00 77.00 211 ASP A C 1
ATOM 1688 O O . ASP A 1 211 ? 15.004 -9.690 -19.069 1.00 77.00 211 ASP A O 1
ATOM 1692 N N . PHE A 1 212 ? 17.141 -9.083 -19.395 1.00 72.19 212 PHE A N 1
ATOM 1693 C CA . PHE A 1 212 ? 16.847 -8.351 -20.615 1.00 72.19 212 PHE A CA 1
ATOM 1694 C C . PHE A 1 212 ? 16.084 -9.238 -21.612 1.00 72.19 212 PHE A C 1
ATOM 1696 O O . PHE A 1 212 ? 16.383 -10.421 -21.751 1.00 72.19 212 PHE A O 1
ATOM 1703 N N . SER A 1 213 ? 15.123 -8.651 -22.331 1.00 71.62 213 SER A N 1
ATOM 1704 C CA . SER A 1 213 ? 14.175 -9.321 -23.237 1.00 71.62 213 SER A CA 1
ATOM 1705 C C . SER A 1 213 ? 13.103 -10.193 -22.576 1.00 71.62 213 SER A C 1
ATOM 1707 O O . SER A 1 213 ? 12.210 -10.646 -23.282 1.00 71.62 213 SER A O 1
ATOM 1709 N N . PHE A 1 214 ? 13.104 -10.362 -21.252 1.00 78.19 214 PHE A N 1
ATOM 1710 C CA . PHE A 1 214 ? 12.026 -11.047 -20.540 1.00 78.19 214 PHE A CA 1
ATOM 1711 C C . PHE A 1 214 ? 11.141 -10.070 -19.765 1.00 78.19 214 PHE A C 1
ATOM 1713 O O . PHE A 1 214 ? 11.592 -9.053 -19.242 1.00 78.19 214 PHE A O 1
ATOM 1720 N N . PHE A 1 215 ? 9.850 -10.375 -19.709 1.00 81.50 215 PHE A N 1
ATOM 1721 C CA . PHE A 1 215 ? 8.846 -9.633 -18.958 1.00 81.50 215 PHE A CA 1
ATOM 1722 C C . PHE A 1 215 ? 7.727 -10.575 -18.501 1.00 81.50 215 PHE A C 1
ATOM 1724 O O . PHE A 1 215 ? 7.757 -11.779 -18.754 1.00 81.50 215 PHE A O 1
ATOM 1731 N N . GLY A 1 216 ? 6.738 -10.026 -17.803 1.00 80.44 216 GLY A N 1
ATOM 1732 C CA . GLY A 1 216 ? 5.737 -10.815 -17.090 1.00 80.44 216 GLY A CA 1
ATOM 1733 C C . GLY A 1 216 ? 6.063 -10.899 -15.606 1.00 80.44 216 GLY A C 1
ATOM 1734 O O . GLY A 1 216 ? 7.086 -10.391 -15.148 1.00 80.44 216 GLY A O 1
ATOM 1735 N N . LYS A 1 217 ? 5.152 -11.496 -14.839 1.00 83.38 217 LYS A N 1
ATOM 1736 C CA . LYS A 1 217 ? 5.257 -11.514 -13.374 1.00 83.38 217 LYS A CA 1
ATOM 1737 C C . LYS A 1 217 ? 6.445 -12.362 -12.905 1.00 83.38 217 LYS A C 1
ATOM 1739 O O . LYS A 1 217 ? 7.097 -12.027 -11.923 1.00 83.38 217 LYS A O 1
ATOM 1744 N N . ASN A 1 218 ? 6.712 -13.442 -13.630 1.00 89.38 218 ASN A N 1
ATOM 1745 C CA . ASN A 1 218 ? 7.712 -14.455 -13.331 1.00 89.38 218 ASN A CA 1
ATOM 1746 C C . ASN A 1 218 ? 8.779 -14.519 -14.442 1.00 89.38 218 ASN A C 1
ATOM 1748 O O . ASN A 1 218 ? 9.471 -15.526 -14.568 1.00 89.38 218 ASN A O 1
ATOM 1752 N N . CYS A 1 219 ? 8.888 -13.476 -15.276 1.00 85.88 219 CYS A N 1
ATOM 1753 C CA . CYS A 1 219 ? 9.809 -13.406 -16.419 1.00 85.88 219 CYS A CA 1
ATOM 1754 C C . CYS A 1 219 ? 9.588 -14.516 -17.461 1.00 85.88 219 CYS A C 1
ATOM 1756 O O . CYS A 1 219 ? 10.524 -15.055 -18.061 1.00 85.88 219 CYS A O 1
ATOM 1758 N N . GLU A 1 220 ? 8.320 -14.875 -17.655 1.00 88.75 220 GLU A N 1
ATOM 1759 C CA . GLU A 1 220 ? 7.854 -15.953 -18.523 1.00 88.75 220 GLU A CA 1
ATOM 1760 C C . GLU A 1 220 ? 7.671 -15.540 -19.987 1.00 88.75 220 GLU A C 1
ATOM 1762 O O . GLU A 1 220 ? 7.590 -16.402 -20.863 1.00 88.75 220 GLU A O 1
ATOM 1767 N N . ILE A 1 221 ? 7.592 -14.238 -20.268 1.00 81.00 221 ILE A N 1
ATOM 1768 C CA . ILE A 1 221 ? 7.330 -13.725 -21.610 1.00 81.00 221 ILE A CA 1
ATOM 1769 C C . ILE A 1 221 ? 8.631 -13.218 -22.213 1.00 81.00 221 ILE A C 1
ATOM 1771 O O . ILE A 1 221 ? 9.227 -12.273 -21.706 1.00 81.00 221 ILE A O 1
ATOM 1775 N N . GLN A 1 222 ? 9.053 -13.824 -23.318 1.00 82.31 222 GLN A N 1
ATOM 1776 C CA . GLN A 1 222 ? 10.201 -13.368 -24.091 1.00 82.31 222 GLN A CA 1
ATOM 1777 C C . GLN A 1 222 ? 9.752 -12.378 -25.172 1.00 82.31 222 GLN A C 1
ATOM 1779 O O . GLN A 1 222 ? 8.795 -12.628 -25.907 1.00 82.31 222 GLN A O 1
ATOM 1784 N N . SER A 1 223 ? 10.446 -11.251 -25.294 1.00 70.25 223 SER A N 1
ATOM 1785 C CA . SER A 1 223 ? 10.249 -10.307 -26.385 1.00 70.25 223 SER A CA 1
ATOM 1786 C C . SER A 1 223 ? 10.888 -10.838 -27.669 1.00 70.25 223 SER A C 1
ATOM 1788 O O . SER A 1 223 ? 11.983 -11.398 -27.672 1.00 70.25 223 SER A O 1
ATOM 1790 N N . ASN A 1 224 ? 10.216 -10.623 -28.802 1.00 62.69 224 ASN A N 1
ATOM 1791 C CA . ASN A 1 224 ? 10.721 -10.991 -30.127 1.00 62.69 224 ASN A CA 1
ATOM 1792 C C . ASN A 1 224 ? 11.753 -9.970 -30.644 1.00 62.69 224 ASN A C 1
ATOM 17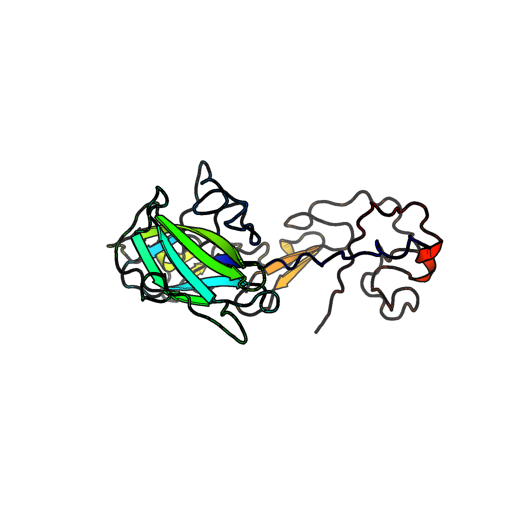94 O O . ASN A 1 224 ? 11.668 -9.533 -31.792 1.00 62.69 224 ASN A O 1
ATOM 1798 N N . ILE A 1 225 ? 12.705 -9.536 -29.812 1.00 61.16 225 ILE A N 1
ATOM 1799 C CA . ILE A 1 225 ? 13.794 -8.660 -30.265 1.00 61.16 225 ILE A CA 1
ATOM 1800 C C . ILE A 1 225 ? 14.728 -9.510 -31.132 1.00 61.16 225 ILE A C 1
ATOM 1802 O O . ILE A 1 225 ? 15.581 -10.241 -30.639 1.00 61.16 225 ILE A O 1
ATOM 1806 N N . GLN A 1 226 ? 14.526 -9.445 -32.449 1.00 53.38 226 GLN A N 1
ATOM 1807 C CA . GLN A 1 226 ? 15.226 -10.290 -33.422 1.00 53.38 226 GLN A CA 1
ATOM 1808 C C . GLN A 1 226 ? 16.706 -9.906 -33.609 1.00 53.38 226 GLN A C 1
ATOM 1810 O O . GLN A 1 226 ? 17.492 -10.732 -34.065 1.00 53.38 226 GLN A O 1
ATOM 1815 N N . ASN A 1 227 ? 17.113 -8.694 -33.212 1.00 55.56 227 ASN A N 1
ATOM 1816 C CA . ASN A 1 227 ? 18.482 -8.194 -33.372 1.00 55.56 227 ASN A CA 1
ATOM 1817 C C . ASN A 1 227 ? 19.192 -8.008 -32.025 1.00 55.56 227 ASN A C 1
ATOM 1819 O O . ASN A 1 227 ? 19.405 -6.896 -31.562 1.00 55.56 227 ASN A O 1
ATOM 1823 N N . LEU A 1 228 ? 19.647 -9.110 -31.425 1.00 55.50 228 LEU A N 1
ATOM 1824 C CA . LEU A 1 228 ? 20.532 -9.099 -30.246 1.00 55.50 228 LEU A CA 1
ATOM 1825 C C . LEU A 1 228 ? 21.958 -8.563 -30.542 1.00 55.50 228 LEU A C 1
ATOM 1827 O O . LEU A 1 228 ? 22.798 -8.545 -29.647 1.00 55.50 228 LEU A O 1
ATOM 1831 N N . ASN A 1 229 ? 22.255 -8.180 -31.789 1.00 57.00 229 ASN A N 1
ATOM 1832 C CA . ASN A 1 229 ? 23.536 -7.610 -32.244 1.00 57.00 229 ASN A CA 1
ATOM 1833 C C . ASN A 1 229 ? 23.450 -6.094 -32.500 1.00 57.00 229 ASN A C 1
ATOM 1835 O O . ASN A 1 229 ? 24.203 -5.562 -33.308 1.00 57.00 229 ASN A O 1
ATOM 1839 N N . ASP A 1 230 ? 22.500 -5.411 -31.872 1.00 65.88 230 ASP A N 1
ATOM 1840 C CA . ASP A 1 230 ? 22.372 -3.961 -31.981 1.00 65.88 230 ASP A CA 1
ATOM 1841 C C . ASP A 1 230 ? 23.554 -3.265 -31.286 1.00 65.88 230 ASP A C 1
ATOM 1843 O O . ASP A 1 230 ? 23.828 -3.500 -30.111 1.00 65.88 230 ASP A O 1
ATOM 1847 N N . GLU A 1 231 ? 24.278 -2.421 -32.019 1.00 72.19 231 GLU A N 1
ATOM 1848 C CA . GLU A 1 231 ? 25.376 -1.611 -31.475 1.00 72.19 231 GLU A CA 1
ATOM 1849 C C . GLU A 1 231 ? 24.856 -0.377 -30.719 1.00 72.19 231 GLU A C 1
ATOM 1851 O O . GLU A 1 231 ? 25.580 0.243 -29.940 1.00 72.19 231 GLU A O 1
ATOM 1856 N N . CYS A 1 232 ? 23.586 -0.020 -30.906 1.00 72.69 232 CYS A N 1
ATOM 1857 C CA . CYS A 1 232 ? 22.966 1.128 -30.261 1.00 72.69 232 CYS A CA 1
ATOM 1858 C C . CYS A 1 232 ? 22.386 0.803 -28.897 1.00 72.69 232 CYS A C 1
ATOM 1860 O O . CYS A 1 232 ? 22.365 1.670 -28.026 1.00 72.69 232 CYS A O 1
ATOM 1862 N N . PHE A 1 233 ? 21.966 -0.438 -28.678 1.00 70.06 233 PHE A N 1
ATOM 1863 C CA . PHE A 1 233 ? 21.485 -0.881 -27.381 1.00 70.06 233 PHE A CA 1
ATOM 1864 C C . PHE A 1 233 ? 22.206 -2.142 -26.931 1.00 70.06 233 PHE A C 1
ATOM 1866 O O . PHE A 1 233 ? 22.274 -3.142 -27.639 1.00 70.06 233 PHE A O 1
ATOM 1873 N N . ASN A 1 234 ? 22.698 -2.116 -25.699 1.00 65.44 234 ASN A N 1
ATOM 1874 C CA . ASN A 1 234 ? 23.380 -3.243 -25.094 1.00 65.44 234 ASN A CA 1
ATOM 1875 C C . ASN A 1 234 ? 22.376 -4.310 -24.644 1.00 65.44 234 ASN A C 1
ATOM 1877 O O . ASN A 1 234 ? 22.004 -4.398 -23.475 1.00 65.44 234 ASN A O 1
ATOM 1881 N N . TYR A 1 235 ? 21.938 -5.123 -25.600 1.00 62.44 235 TYR A N 1
ATOM 1882 C CA . TYR A 1 235 ? 20.964 -6.190 -25.385 1.00 62.44 235 TYR A CA 1
ATOM 1883 C C . TYR A 1 235 ? 21.563 -7.471 -24.790 1.00 62.44 235 TYR A C 1
ATOM 1885 O O . TYR A 1 235 ? 20.825 -8.337 -24.329 1.00 62.44 235 TYR A O 1
ATOM 1893 N N . LYS A 1 236 ? 22.893 -7.620 -24.811 1.00 55.22 236 LYS A N 1
ATOM 1894 C CA . LYS A 1 236 ? 23.577 -8.863 -24.414 1.00 55.22 236 LYS A CA 1
ATOM 1895 C C . LYS A 1 236 ? 24.233 -8.802 -23.042 1.00 55.22 236 LYS A C 1
ATOM 1897 O O . LYS A 1 236 ? 24.281 -9.819 -22.363 1.00 55.22 236 LYS A O 1
ATOM 1902 N N . ASN A 1 237 ? 24.733 -7.640 -22.631 1.00 53.72 237 ASN A N 1
ATOM 1903 C CA . ASN A 1 237 ? 25.542 -7.510 -21.426 1.00 53.72 237 ASN A CA 1
ATOM 1904 C C . ASN A 1 237 ? 25.043 -6.330 -20.598 1.00 53.72 237 ASN A C 1
ATOM 1906 O O . ASN A 1 237 ? 25.643 -5.260 -20.635 1.00 53.72 237 ASN A O 1
ATOM 1910 N N . LEU A 1 238 ? 23.993 -6.529 -19.797 1.00 52.25 238 LEU A N 1
ATOM 1911 C CA . LEU A 1 238 ? 23.448 -5.501 -18.893 1.00 52.25 238 LEU A CA 1
ATOM 1912 C C . LEU A 1 238 ? 24.514 -4.815 -18.007 1.00 52.25 238 LEU A C 1
ATOM 1914 O O . LEU A 1 238 ? 24.253 -3.754 -17.447 1.00 52.25 238 LEU A O 1
ATOM 1918 N N . ILE A 1 239 ? 25.707 -5.408 -17.855 1.00 51.00 239 ILE A N 1
ATOM 1919 C CA . ILE A 1 239 ? 26.786 -4.920 -16.995 1.00 51.00 239 ILE A CA 1
ATOM 1920 C C . ILE A 1 239 ? 28.167 -5.282 -17.585 1.00 51.00 239 ILE A C 1
ATOM 1922 O O . ILE A 1 239 ? 28.969 -5.929 -16.920 1.00 51.00 239 ILE A O 1
ATOM 1926 N N . ASP A 1 240 ? 28.504 -4.872 -18.812 1.00 51.81 240 ASP A N 1
ATOM 1927 C CA . ASP A 1 240 ? 29.935 -4.704 -19.127 1.00 51.81 240 ASP A CA 1
ATOM 1928 C C . ASP A 1 240 ? 30.366 -3.282 -18.752 1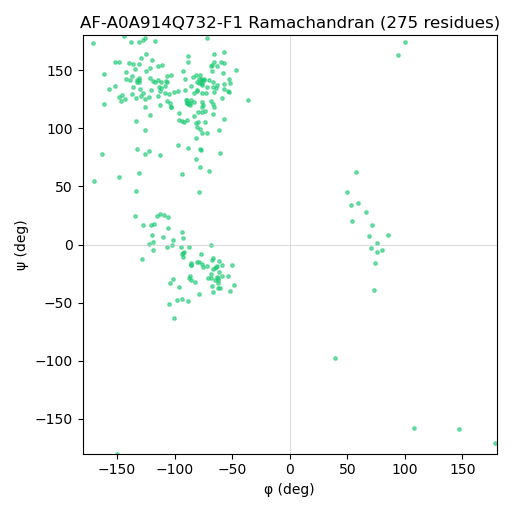.00 51.81 240 ASP A C 1
ATOM 1930 O O . ASP A 1 240 ? 30.391 -2.373 -19.580 1.00 51.81 240 ASP A O 1
ATOM 1934 N N . ARG A 1 241 ? 30.690 -3.075 -17.467 1.00 48.25 241 ARG A N 1
ATOM 1935 C CA . ARG A 1 241 ? 31.177 -1.778 -16.952 1.00 48.25 241 ARG A CA 1
ATOM 1936 C C . ARG A 1 241 ? 32.497 -1.335 -17.597 1.00 48.25 241 ARG A C 1
ATOM 1938 O O . ARG A 1 241 ? 32.873 -0.174 -17.437 1.00 48.25 241 ARG A O 1
ATOM 1945 N N . ASN A 1 242 ? 33.193 -2.236 -18.294 1.00 51.19 242 ASN A N 1
ATOM 1946 C CA . ASN A 1 242 ? 34.434 -1.935 -19.002 1.00 51.19 242 ASN A CA 1
ATOM 1947 C C . ASN A 1 242 ? 34.197 -1.551 -20.466 1.00 51.19 242 ASN A C 1
ATOM 1949 O O . ASN A 1 242 ? 35.111 -1.029 -21.106 1.00 51.19 242 ASN A O 1
ATOM 1953 N N . SER A 1 243 ? 32.981 -1.734 -20.990 1.00 59.69 243 SER A N 1
ATOM 1954 C CA . SER A 1 243 ? 32.625 -1.226 -22.307 1.00 59.69 243 SER A CA 1
ATOM 1955 C C . SER A 1 243 ? 32.441 0.291 -22.241 1.00 59.69 243 SER A C 1
ATOM 1957 O O . SER A 1 243 ? 31.440 0.806 -21.734 1.00 59.69 243 SER A O 1
ATOM 1959 N N . ALA A 1 244 ? 33.419 1.030 -22.775 1.00 63.22 244 ALA A N 1
ATOM 1960 C CA . ALA A 1 244 ? 33.347 2.486 -22.915 1.00 63.22 244 ALA A CA 1
ATOM 1961 C C . ALA A 1 244 ? 32.079 2.942 -23.668 1.00 63.22 244 ALA A C 1
ATOM 1963 O O . ALA A 1 244 ? 31.567 4.026 -23.403 1.00 63.22 244 ALA A O 1
ATOM 1964 N N . MET A 1 245 ? 31.552 2.072 -24.534 1.00 63.41 245 MET A N 1
ATOM 1965 C CA . MET A 1 245 ? 30.403 2.288 -25.414 1.00 63.41 245 MET A CA 1
ATOM 1966 C C . MET A 1 245 ? 29.076 2.509 -24.668 1.00 63.41 245 MET A C 1
ATOM 1968 O O . MET A 1 245 ? 28.228 3.245 -25.149 1.00 63.41 245 MET A O 1
ATOM 1972 N N . PHE A 1 246 ? 28.884 1.925 -23.478 1.00 63.03 246 PHE A N 1
ATOM 1973 C CA . PHE A 1 246 ? 27.601 1.990 -22.746 1.00 63.03 246 PHE A CA 1
ATOM 1974 C C . PHE A 1 246 ? 27.707 2.658 -21.371 1.00 63.03 246 PHE A C 1
ATOM 1976 O O . PHE A 1 246 ? 26.751 2.678 -20.598 1.00 63.03 246 PHE A O 1
ATOM 1983 N N . LYS A 1 247 ? 28.865 3.244 -21.052 1.00 62.78 247 LYS A N 1
ATOM 1984 C CA . LYS A 1 247 ? 29.177 3.774 -19.718 1.00 62.78 247 LYS A CA 1
ATOM 1985 C C . LYS A 1 247 ? 28.259 4.921 -19.270 1.00 62.78 247 LYS A C 1
ATOM 1987 O O . LYS A 1 247 ? 28.031 5.071 -18.074 1.00 62.78 247 LYS A O 1
ATOM 1992 N N . ALA A 1 248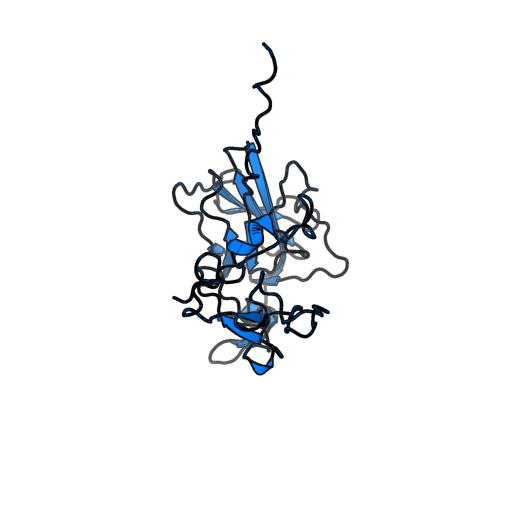 ? 27.752 5.727 -20.206 1.00 60.91 248 ALA A N 1
ATOM 1993 C CA . ALA A 1 248 ? 26.943 6.909 -19.896 1.00 60.91 248 ALA A CA 1
ATOM 1994 C C . ALA A 1 248 ? 25.483 6.576 -19.539 1.00 60.91 248 ALA A C 1
ATOM 1996 O O . ALA A 1 248 ? 24.951 7.128 -18.581 1.00 60.91 248 ALA A O 1
ATOM 1997 N N . TYR A 1 249 ? 24.850 5.663 -20.283 1.00 57.88 249 TYR A N 1
ATOM 1998 C CA . TYR A 1 249 ? 23.414 5.365 -20.159 1.00 57.88 249 TYR A CA 1
ATOM 1999 C C . TYR A 1 249 ? 23.117 3.911 -19.757 1.00 57.88 249 TYR A C 1
ATOM 2001 O O . TYR A 1 249 ? 21.953 3.520 -19.678 1.00 57.88 249 TYR A O 1
ATOM 2009 N N . GLY A 1 250 ? 24.149 3.095 -19.513 1.00 60.31 250 GLY A N 1
ATOM 2010 C CA . GLY A 1 250 ? 24.075 1.696 -19.068 1.00 60.31 250 GLY A CA 1
ATOM 2011 C C . GLY A 1 250 ? 23.621 0.708 -20.145 1.00 60.31 250 GLY A C 1
ATOM 2012 O O . GLY A 1 250 ? 24.163 -0.388 -20.244 1.00 60.31 250 GLY A O 1
ATOM 2013 N N . ILE A 1 251 ? 22.655 1.108 -20.972 1.00 65.94 251 ILE A N 1
ATOM 2014 C CA . ILE A 1 251 ? 22.016 0.252 -21.978 1.00 65.94 251 ILE A CA 1
ATOM 2015 C C . ILE A 1 251 ? 21.989 0.856 -23.383 1.00 65.94 251 ILE A C 1
ATOM 2017 O O . ILE A 1 251 ? 21.675 0.137 -24.321 1.00 65.94 251 ILE A O 1
ATOM 2021 N N . PHE A 1 252 ? 22.291 2.147 -23.543 1.00 70.56 252 PHE A N 1
ATOM 2022 C CA . PHE A 1 252 ? 22.265 2.841 -24.834 1.00 70.56 252 PHE A CA 1
ATOM 2023 C C . PHE A 1 252 ? 23.642 3.414 -25.163 1.00 70.56 252 PHE A C 1
ATOM 2025 O O . PHE A 1 252 ? 24.275 4.041 -24.307 1.00 70.56 252 PHE A O 1
ATOM 2032 N N . ASN A 1 253 ? 24.098 3.181 -26.391 1.00 75.88 253 ASN A N 1
ATOM 2033 C CA . ASN A 1 253 ? 25.310 3.779 -26.921 1.00 75.88 253 ASN A CA 1
ATOM 2034 C C . ASN A 1 253 ? 24.994 5.216 -27.367 1.00 75.88 253 ASN A C 1
ATOM 2036 O O . ASN A 1 253 ? 24.238 5.391 -28.326 1.00 75.88 253 ASN A O 1
ATOM 2040 N N . PRO A 1 254 ? 25.564 6.249 -26.720 1.00 72.56 254 PRO A N 1
ATOM 2041 C CA . PRO A 1 254 ? 25.302 7.636 -27.086 1.00 72.56 254 PRO A CA 1
ATOM 2042 C C . PRO A 1 254 ? 25.663 7.967 -28.538 1.00 72.56 254 PRO A C 1
ATOM 2044 O O . PRO A 1 254 ? 25.018 8.835 -29.118 1.00 72.56 254 PRO A O 1
ATOM 2047 N N . ASP A 1 255 ? 26.614 7.258 -29.152 1.00 76.69 255 ASP A N 1
ATOM 2048 C CA . ASP A 1 255 ? 27.026 7.498 -30.544 1.00 76.69 255 ASP A CA 1
ATOM 2049 C C . ASP A 1 255 ? 25.922 7.150 -31.560 1.00 76.69 255 ASP A C 1
ATOM 2051 O O . ASP A 1 255 ? 25.976 7.548 -32.726 1.00 76.69 255 ASP A O 1
ATOM 2055 N N . CYS A 1 256 ? 24.884 6.439 -31.115 1.00 73.75 256 CYS A N 1
ATOM 2056 C CA . CYS A 1 256 ? 23.723 6.109 -31.923 1.00 73.75 256 CYS A CA 1
ATOM 2057 C C . CYS A 1 256 ? 22.610 7.161 -31.915 1.00 73.75 256 CYS A C 1
ATOM 2059 O O . CYS A 1 256 ? 21.629 6.974 -32.642 1.00 73.75 256 CYS A O 1
ATOM 2061 N N . TYR A 1 257 ? 22.743 8.258 -31.153 1.00 70.06 257 TYR A N 1
ATOM 2062 C CA . TYR A 1 257 ? 21.742 9.338 -31.117 1.00 70.06 257 TYR A CA 1
ATOM 2063 C C . TYR A 1 257 ? 21.384 9.848 -32.520 1.00 70.06 257 TYR A C 1
ATOM 2065 O O . TYR A 1 257 ? 20.212 10.058 -32.819 1.00 70.06 257 TYR A O 1
ATOM 2073 N N . ASP A 1 258 ? 22.385 9.967 -33.394 1.00 69.06 258 ASP A N 1
ATOM 2074 C CA . ASP A 1 258 ? 22.213 10.473 -34.760 1.00 69.06 258 ASP A CA 1
ATOM 2075 C C . ASP A 1 258 ? 21.973 9.361 -35.803 1.00 69.06 258 ASP A C 1
ATOM 2077 O O . ASP A 1 258 ? 21.682 9.639 -36.971 1.00 69.06 258 ASP A O 1
ATOM 2081 N N . GLN A 1 259 ? 22.102 8.090 -35.403 1.00 66.69 259 GLN A N 1
ATOM 2082 C CA . GLN A 1 259 ? 22.065 6.930 -36.303 1.00 66.69 259 GLN A CA 1
ATOM 2083 C C . GLN A 1 259 ? 20.712 6.207 -36.290 1.00 66.69 259 GLN A C 1
ATOM 2085 O O . GLN A 1 259 ? 20.296 5.660 -37.316 1.00 66.69 259 GLN A O 1
ATOM 2090 N N . ARG A 1 260 ? 19.990 6.238 -35.162 1.00 62.81 260 ARG A N 1
ATOM 2091 C CA . ARG A 1 260 ? 18.675 5.599 -34.995 1.00 62.81 260 ARG A CA 1
ATOM 2092 C C . ARG A 1 260 ? 17.546 6.450 -35.569 1.00 62.81 260 ARG A C 1
ATOM 2094 O O . ARG A 1 260 ? 16.766 7.056 -34.848 1.00 62.81 260 ARG A O 1
ATOM 2101 N N . LYS A 1 261 ? 17.464 6.490 -36.903 1.00 63.22 261 LYS A N 1
ATOM 2102 C CA . LYS A 1 261 ? 16.359 7.134 -37.648 1.00 63.22 261 LYS A CA 1
ATOM 2103 C C . LYS A 1 261 ? 15.069 6.309 -37.675 1.00 63.22 261 LYS A C 1
ATOM 2105 O O . LYS A 1 261 ? 14.058 6.776 -38.189 1.00 63.22 261 LYS A O 1
ATOM 2110 N N . ASP A 1 262 ? 15.136 5.072 -37.196 1.00 62.16 262 ASP A N 1
ATOM 2111 C CA . ASP A 1 262 ? 14.004 4.172 -36.985 1.00 62.16 262 ASP A CA 1
ATOM 2112 C C . ASP A 1 262 ? 13.174 4.549 -35.752 1.00 62.16 262 ASP A C 1
ATOM 2114 O O . ASP A 1 262 ? 12.018 4.150 -35.672 1.00 62.16 262 ASP A O 1
ATOM 2118 N N . LEU A 1 263 ? 13.748 5.327 -34.829 1.00 57.47 263 LEU A N 1
ATOM 2119 C CA . LEU A 1 263 ? 13.050 5.894 -33.683 1.00 57.47 263 LEU A CA 1
ATOM 2120 C C . LEU A 1 263 ? 12.626 7.329 -34.006 1.00 57.47 263 LEU A C 1
ATOM 2122 O O . LEU A 1 263 ? 13.415 8.135 -34.502 1.00 57.47 263 LEU A O 1
ATOM 2126 N N . ASN A 1 264 ? 11.371 7.656 -33.730 1.00 58.50 264 ASN A N 1
ATOM 2127 C CA . ASN A 1 264 ? 10.806 8.983 -33.918 1.00 58.50 264 ASN A CA 1
ATOM 2128 C C . ASN A 1 264 ? 10.355 9.587 -32.574 1.00 58.50 264 ASN A C 1
ATOM 2130 O O . ASN A 1 264 ? 10.436 8.957 -31.526 1.00 58.50 264 ASN A O 1
ATOM 2134 N N . HIS A 1 265 ? 9.909 10.842 -32.591 1.00 57.38 265 HIS A N 1
ATOM 2135 C CA . HIS A 1 265 ? 9.551 11.590 -31.380 1.00 57.38 265 HIS A CA 1
ATOM 2136 C C . HIS A 1 265 ? 8.319 11.049 -30.632 1.00 57.38 265 HIS A C 1
ATOM 2138 O O . HIS A 1 265 ? 8.071 11.481 -29.509 1.00 57.38 265 HIS A O 1
ATOM 2144 N N . GLU A 1 266 ? 7.557 10.133 -31.231 1.00 45.34 266 GLU A N 1
ATOM 2145 C CA . GLU A 1 266 ? 6.446 9.429 -30.583 1.00 45.34 266 GLU A CA 1
ATOM 2146 C C . GLU A 1 266 ? 6.867 8.081 -29.966 1.00 45.34 266 GLU A C 1
ATOM 2148 O O . GLU A 1 266 ? 6.087 7.476 -29.229 1.00 45.34 266 GLU A O 1
ATOM 2153 N N . ASP A 1 267 ? 8.099 7.618 -30.212 1.00 47.66 267 ASP A N 1
ATOM 2154 C CA . ASP A 1 267 ? 8.609 6.371 -29.644 1.00 47.66 267 ASP A CA 1
ATOM 2155 C C . ASP A 1 267 ? 9.139 6.591 -28.217 1.00 47.66 267 ASP A C 1
ATOM 2157 O O . ASP A 1 267 ? 10.059 7.374 -27.970 1.00 47.66 267 ASP A O 1
ATOM 2161 N N . PHE A 1 268 ? 8.585 5.854 -27.250 1.00 47.56 268 PHE A N 1
ATOM 2162 C CA . PHE A 1 268 ? 9.037 5.885 -25.857 1.00 47.56 268 PHE A CA 1
ATOM 2163 C C . PHE A 1 268 ? 10.101 4.813 -25.605 1.00 47.56 268 PHE A C 1
ATOM 2165 O O . PHE A 1 268 ? 9.796 3.626 -25.475 1.00 47.56 268 PHE A O 1
ATOM 2172 N N . VAL A 1 269 ? 11.362 5.233 -25.481 1.00 47.03 269 VAL A N 1
ATOM 2173 C CA . VAL A 1 269 ? 12.471 4.359 -25.074 1.00 47.03 269 VAL A CA 1
ATOM 2174 C C . VAL A 1 269 ? 12.700 4.501 -23.571 1.00 47.03 269 VAL A C 1
ATOM 2176 O O . VAL A 1 269 ? 13.228 5.506 -23.098 1.00 47.03 269 VAL A O 1
ATOM 2179 N N . TYR A 1 270 ? 12.315 3.482 -22.805 1.00 41.19 270 TYR A N 1
ATOM 2180 C CA . TYR A 1 270 ? 12.560 3.443 -21.366 1.00 41.19 270 TYR A CA 1
ATOM 2181 C C . TYR A 1 270 ? 13.942 2.852 -21.077 1.00 41.19 270 TYR A C 1
ATOM 2183 O O . TYR A 1 270 ? 14.219 1.702 -21.416 1.00 41.19 270 TYR A O 1
ATOM 2191 N N . SER A 1 271 ? 14.797 3.615 -20.395 1.00 41.25 271 SER A N 1
ATOM 2192 C CA . SER A 1 271 ? 15.992 3.089 -19.736 1.00 41.25 271 SER A CA 1
ATOM 2193 C C . SER A 1 271 ? 15.823 3.183 -18.222 1.00 41.25 271 SER A C 1
ATOM 2195 O O . SER A 1 271 ? 15.278 4.155 -17.696 1.00 41.25 271 SER A O 1
ATOM 2197 N N . ARG A 1 272 ? 16.261 2.153 -17.493 1.00 40.72 272 ARG A N 1
ATOM 2198 C CA . ARG A 1 272 ? 16.343 2.196 -16.030 1.00 40.72 272 ARG A CA 1
ATOM 2199 C C . ARG A 1 272 ? 17.764 1.837 -15.623 1.00 40.72 272 ARG A C 1
ATOM 2201 O O . ARG A 1 272 ? 18.230 0.735 -15.892 1.00 40.72 272 ARG A O 1
ATOM 2208 N N . LEU A 1 273 ? 18.442 2.778 -14.970 1.00 37.62 273 LEU A N 1
ATOM 2209 C CA . LEU A 1 273 ? 19.732 2.529 -14.337 1.00 37.62 273 LEU A CA 1
ATOM 2210 C C . LEU A 1 273 ? 19.529 1.547 -13.179 1.00 37.62 273 LEU A C 1
ATOM 2212 O O . LEU A 1 273 ? 18.823 1.847 -12.216 1.00 37.62 273 LEU A O 1
ATOM 2216 N N . ILE A 1 274 ? 20.162 0.379 -13.272 1.00 38.75 274 ILE A N 1
ATOM 2217 C CA . ILE A 1 274 ? 20.308 -0.535 -12.141 1.00 38.75 274 ILE A CA 1
ATOM 2218 C C . ILE A 1 274 ? 21.486 -0.016 -11.315 1.00 38.75 274 ILE A C 1
ATOM 2220 O O . ILE A 1 274 ? 22.647 -0.333 -11.575 1.00 38.75 274 ILE A O 1
ATOM 2224 N N . GLY A 1 275 ? 21.187 0.837 -10.338 1.00 34.62 275 GLY A N 1
ATOM 2225 C CA . GLY A 1 275 ? 22.128 1.127 -9.265 1.00 34.62 275 GLY A CA 1
ATOM 2226 C C . GLY A 1 275 ? 22.315 -0.133 -8.427 1.00 34.62 275 GLY A C 1
ATOM 2227 O O . GLY A 1 275 ? 21.381 -0.579 -7.767 1.00 34.62 275 GLY A O 1
ATOM 2228 N N . VAL A 1 276 ? 23.512 -0.714 -8.470 1.00 36.88 276 VAL A N 1
ATOM 2229 C CA . VAL A 1 276 ? 23.985 -1.585 -7.390 1.00 36.88 276 VAL A CA 1
ATOM 2230 C C . VAL A 1 276 ? 24.494 -0.650 -6.297 1.00 36.88 276 VAL A C 1
ATOM 2232 O O . VAL A 1 276 ? 25.193 0.311 -6.624 1.00 36.88 276 VAL A O 1
ATOM 2235 N N . SER A 1 277 ? 24.094 -0.924 -5.054 1.00 33.97 277 SER A N 1
ATOM 2236 C CA . SER A 1 277 ? 24.637 -0.345 -3.815 1.00 33.97 277 SER A CA 1
ATOM 2237 C C . SER A 1 277 ? 26.114 0.031 -3.893 1.00 33.97 277 SER A C 1
ATOM 2239 O O . SER A 1 277 ? 26.885 -0.836 -4.375 1.00 33.97 277 SER A O 1
#

Solvent-accessible surface area (backbone atoms only — not comparable to full-atom values): 15902 Å² total; per-residue (Å²): 145,86,87,85,84,81,80,74,86,71,73,73,84,79,70,55,36,30,25,45,52,29,58,54,32,44,71,77,72,57,28,71,35,37,57,91,81,34,51,86,83,45,46,58,72,84,56,100,78,68,68,64,42,46,44,51,41,72,42,79,42,78,31,25,27,51,60,59,59,88,62,54,49,46,23,38,33,30,35,39,21,39,71,87,55,50,80,74,46,52,71,31,41,72,54,81,97,48,63,46,67,39,95,77,56,66,75,33,59,49,77,45,62,43,89,60,62,39,75,63,16,32,44,34,42,37,38,38,24,60,86,77,73,46,37,23,28,21,32,21,38,26,31,28,39,80,80,71,75,99,38,28,48,51,64,3,51,59,33,24,46,69,50,97,92,42,43,49,50,38,92,38,30,38,67,81,24,17,57,32,68,32,62,27,87,42,45,85,53,6,66,47,32,37,48,42,74,43,83,53,86,65,44,75,36,28,38,37,48,45,38,82,61,32,36,68,72,33,17,77,40,73,58,88,72,85,64,69,81,44,81,44,37,51,67,78,50,81,74,52,85,81,40,78,63,26,65,89,60,53,40,38,22,70,86,32,73,88,65,52,78,90,58,54,97,86,61,84,82,85,82,80,84,84,78,74,133